Protein AF-A0A821DI21-F1 (afdb_monomer_lite)

pLDDT: mean 78.34, std 15.89, range [33.25, 96.69]

Foldseek 3Di:
DPPPVVVVVVVVPPPDPPVVVCVVVLVVLLPPPDPDPLLLVCLQVLLVQLVVLLPDPDDDPCSVVSLLSSLSSLLVSLVPDDLVSDDLVSDDLVSLLSQLLPDPDPNSVVSSLSNLLSCLLNPVVVSLVVLLVLLLVQLVPVVDPDDPPSVVSNLSNLQRNLCSNDVPPDPVVLVVSLLSSLLSLLVSLLSHDLVCNLVSVVSNCVRSPLLSRVLSNLVSLVCCLQPPPDPPPCNVVVNVSSVVSNVSSVVSVVVDDPVSVVSSVVVNVVVVVPPPPPSVPD

Radius of gyration: 23.18 Å; chains: 1; bounding box: 58×42×82 Å

Secondary structure (DSSP, 8-state):
--SSHHHHTTGGGGS---HHHHHHHHHHHH-TT---TTGGGGHHHHHHHHHHHHH--S--TTHHHHHHHHHHHHHHHHHH--GGG--TTT--HHHHHHHHHH---HHHHHHHHHHHHHHHHH-HHHHHHHHHHHHHHHHHHTTSS--HHHHHHHHHHHHHHHHHTTTTS-HHHHHHHHHHHHHHHHHHTTTS-HHHHHHHHHHHHHHH-HHHHTTHHHHHHHHHHHS----TTSHHHHHHHHHHHHHHHHHHHTTS-HHHHHHHHHHHHHHHHTS-TTSTT-

Sequence (282 aa):
ISKENEVTSKNLINTMINWKNLIPSLEILHNDQLLINNRHELIRPIFRMLEKSLNETNEFEQKTYIHQLCTTALLNLYTQLKPDECNPDIFNSEIVMECMRRTNDLHTTQQCLMLLSKGAQLFPEKLISMIMAMFAFVGDRLVRKDDLYSYQVMEKTIKTVIPSLYKEKNLEQRRPILAKITHVFVTSLAHLPAHRRQDIFRMLMESIGQDECLWFAPIQLFDSILLSPINKKNEETLKKSLIDANEQMLNSFNQFSSSTLLISLTRILNVLLNLPDQITSK

Structure (mmCIF, N/CA/C/O backbone):
data_AF-A0A821DI21-F1
#
_entry.id   AF-A0A821DI21-F1
#
loop_
_atom_site.group_PDB
_atom_site.id
_atom_site.type_symbol
_atom_site.label_atom_id
_atom_site.label_alt_id
_atom_site.label_comp_id
_atom_site.label_asym_id
_atom_site.label_entity_id
_atom_site.label_seq_id
_atom_site.pdbx_PDB_ins_code
_atom_site.Cartn_x
_atom_site.Cartn_y
_atom_site.Cartn_z
_atom_site.occupancy
_atom_site.B_iso_or_equiv
_atom_site.auth_seq_id
_atom_site.auth_comp_id
_atom_site.auth_asym_id
_atom_site.auth_atom_id
_atom_site.pdbx_PDB_model_num
ATOM 1 N N . ILE A 1 1 ? 1.645 -6.285 -54.591 1.00 46.19 1 ILE A N 1
ATOM 2 C CA . ILE A 1 1 ? 1.970 -5.125 -53.719 1.00 46.19 1 ILE A CA 1
ATOM 3 C C . ILE A 1 1 ? 1.065 -5.031 -52.474 1.00 46.19 1 ILE A C 1
ATOM 5 O O . ILE A 1 1 ? 1.513 -4.499 -51.473 1.00 46.19 1 ILE A O 1
ATOM 9 N N . SER A 1 2 ? -0.133 -5.632 -52.436 1.00 44.16 2 SER A N 1
ATOM 10 C CA . SER A 1 2 ? -1.052 -5.468 -51.282 1.00 44.16 2 SER A CA 1
ATOM 11 C C . SER A 1 2 ? -1.254 -6.703 -50.388 1.00 44.16 2 SER A C 1
ATOM 13 O O . SER A 1 2 ? -2.175 -6.710 -49.586 1.00 44.16 2 SER A O 1
ATOM 15 N N . LYS A 1 3 ? -0.435 -7.759 -50.516 1.00 39.00 3 LYS A N 1
ATOM 16 C CA . LYS A 1 3 ? -0.533 -8.969 -49.664 1.00 39.00 3 LYS A CA 1
ATOM 17 C C . LYS A 1 3 ? 0.766 -9.366 -48.949 1.00 39.00 3 LYS A C 1
ATOM 19 O O . LYS A 1 3 ? 0.706 -10.109 -47.981 1.00 39.00 3 LYS A O 1
ATOM 24 N N . GLU A 1 4 ? 1.921 -8.833 -49.352 1.00 34.75 4 GLU A N 1
ATOM 25 C CA . GLU A 1 4 ? 3.208 -9.111 -48.682 1.00 34.75 4 GLU A CA 1
ATOM 26 C C . GLU A 1 4 ? 3.455 -8.222 -47.450 1.00 34.75 4 GLU A C 1
ATOM 28 O O . GLU A 1 4 ? 4.118 -8.654 -46.512 1.00 34.75 4 GLU A O 1
ATOM 33 N N . ASN A 1 5 ? 2.847 -7.030 -47.384 1.00 37.19 5 ASN A N 1
ATOM 34 C CA . ASN A 1 5 ? 2.989 -6.115 -46.238 1.00 37.19 5 ASN A CA 1
ATOM 35 C C . ASN A 1 5 ? 2.104 -6.477 -45.028 1.00 37.19 5 ASN A C 1
ATOM 37 O O . ASN A 1 5 ? 2.322 -5.985 -43.920 1.00 37.19 5 ASN A O 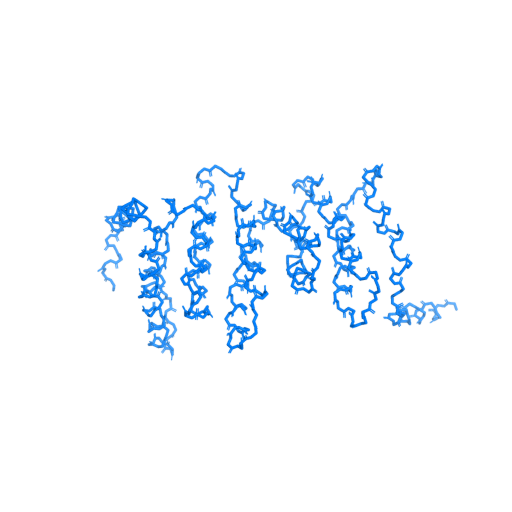1
ATOM 41 N N . GLU A 1 6 ? 1.112 -7.347 -45.219 1.00 36.72 6 GLU A N 1
ATOM 42 C CA . GLU A 1 6 ? 0.216 -7.808 -44.147 1.00 36.72 6 GLU A CA 1
ATOM 43 C C . GLU A 1 6 ? 0.738 -9.086 -43.460 1.00 36.72 6 GLU A C 1
ATOM 45 O O . GLU A 1 6 ? 0.369 -9.405 -42.329 1.00 36.72 6 GLU A O 1
ATOM 50 N N . VAL A 1 7 ? 1.649 -9.807 -44.125 1.00 38.00 7 VAL A N 1
ATOM 51 C CA . VAL A 1 7 ? 2.311 -11.005 -43.586 1.00 38.00 7 VAL A CA 1
ATOM 52 C C . VAL A 1 7 ? 3.567 -10.627 -42.791 1.00 38.00 7 VAL A C 1
ATOM 54 O O . VAL A 1 7 ? 3.852 -11.231 -41.758 1.00 38.00 7 VAL A O 1
ATOM 57 N N . THR A 1 8 ? 4.282 -9.570 -43.187 1.00 36.78 8 THR A N 1
ATOM 58 C CA . THR A 1 8 ? 5.457 -9.061 -42.454 1.00 36.78 8 THR A CA 1
ATOM 59 C C . THR A 1 8 ? 5.101 -8.412 -41.116 1.00 36.78 8 THR A C 1
ATOM 61 O O . THR A 1 8 ? 5.865 -8.524 -40.161 1.00 36.78 8 THR A O 1
ATOM 64 N N . SER A 1 9 ? 3.914 -7.819 -40.991 1.00 39.16 9 SER A N 1
ATOM 65 C CA . SER A 1 9 ? 3.429 -7.216 -39.741 1.00 39.16 9 SER A CA 1
ATOM 66 C C . SER A 1 9 ? 2.947 -8.250 -38.709 1.00 39.16 9 SER A C 1
ATOM 68 O O . SER A 1 9 ? 3.009 -7.986 -37.509 1.00 39.16 9 SER A O 1
ATOM 70 N N . LYS A 1 10 ? 2.551 -9.459 -39.138 1.00 37.44 10 LYS A N 1
ATOM 71 C CA . LYS A 1 10 ? 2.207 -10.578 -38.237 1.00 37.44 10 LYS A CA 1
ATOM 72 C C . LYS A 1 10 ? 3.410 -11.427 -37.805 1.00 37.44 10 LYS A C 1
ATOM 74 O O . LYS A 1 10 ? 3.359 -12.028 -36.737 1.00 37.44 10 LYS A O 1
ATOM 79 N N . ASN A 1 11 ? 4.509 -11.417 -38.562 1.00 33.25 11 ASN A N 1
ATOM 80 C CA . ASN A 1 11 ? 5.722 -12.186 -38.245 1.00 33.25 11 ASN A CA 1
ATOM 81 C C . ASN A 1 11 ? 6.716 -11.477 -37.301 1.00 33.25 11 ASN A C 1
ATOM 83 O O . ASN A 1 11 ? 7.698 -12.086 -36.885 1.00 33.25 11 ASN A O 1
ATOM 87 N N . LEU A 1 12 ? 6.459 -10.227 -36.901 1.00 41.00 12 LEU A N 1
ATOM 88 C CA . LEU A 1 12 ? 7.299 -9.483 -35.944 1.00 41.00 12 LEU A CA 1
ATOM 89 C C . LEU A 1 12 ? 6.921 -9.710 -34.469 1.00 41.00 12 LEU A C 1
ATOM 91 O O . LEU A 1 12 ? 7.576 -9.188 -33.572 1.00 41.00 12 LEU A O 1
ATOM 95 N N . ILE A 1 13 ? 5.882 -10.498 -34.186 1.00 41.06 13 ILE A N 1
ATOM 96 C CA . ILE A 1 13 ? 5.394 -10.709 -32.812 1.00 41.06 13 ILE A CA 1
ATOM 97 C C . ILE A 1 13 ? 6.258 -11.726 -32.037 1.00 41.06 13 ILE A C 1
ATOM 99 O O . ILE A 1 13 ? 6.152 -11.802 -30.818 1.00 41.06 13 ILE A O 1
ATOM 103 N N . ASN A 1 14 ? 7.182 -12.430 -32.703 1.00 43.91 14 ASN A N 1
ATOM 104 C CA . ASN A 1 14 ? 8.091 -13.388 -32.059 1.00 43.91 14 ASN A CA 1
ATOM 105 C C . ASN A 1 14 ? 9.584 -13.042 -32.192 1.00 43.91 14 ASN A C 1
ATOM 107 O O . ASN A 1 14 ? 10.444 -13.899 -31.996 1.00 43.91 14 ASN A O 1
ATOM 111 N N . THR A 1 15 ? 9.924 -11.789 -32.507 1.00 50.69 15 THR A N 1
ATOM 112 C CA . THR A 1 15 ? 11.316 -11.339 -32.399 1.00 50.69 15 THR A CA 1
ATOM 113 C C . THR A 1 15 ? 11.650 -11.130 -30.927 1.00 50.69 15 THR A C 1
ATOM 115 O O . THR A 1 15 ? 11.136 -10.201 -30.303 1.00 50.69 15 THR A O 1
ATOM 118 N N . MET A 1 16 ? 12.500 -12.008 -30.391 1.00 57.53 16 MET A N 1
ATOM 119 C CA . MET A 1 16 ? 13.168 -11.878 -29.095 1.00 57.53 16 MET A CA 1
ATOM 120 C C . MET A 1 16 ? 13.548 -10.406 -28.874 1.00 57.53 16 MET A C 1
ATOM 122 O O . MET A 1 16 ? 14.307 -9.834 -29.661 1.00 57.53 16 MET A O 1
ATOM 126 N N . ILE A 1 17 ? 12.948 -9.755 -27.876 1.00 67.75 17 ILE A N 1
ATOM 127 C CA . ILE A 1 17 ? 13.191 -8.335 -27.614 1.00 67.75 17 ILE A CA 1
ATOM 128 C C . ILE A 1 17 ? 14.672 -8.187 -27.268 1.00 67.75 17 ILE A C 1
ATOM 130 O O . ILE A 1 17 ? 15.132 -8.710 -26.255 1.00 67.75 17 ILE A O 1
ATOM 134 N N . ASN A 1 18 ? 15.435 -7.473 -28.099 1.00 76.06 18 ASN A N 1
ATOM 135 C CA . ASN A 1 18 ? 16.817 -7.157 -27.763 1.00 76.06 18 ASN A CA 1
ATOM 136 C C . ASN A 1 18 ? 16.831 -5.997 -26.763 1.00 76.06 18 ASN A C 1
ATOM 138 O O . ASN A 1 18 ? 16.914 -4.826 -27.133 1.00 76.06 18 ASN A O 1
ATOM 142 N N . TRP A 1 19 ? 16.729 -6.351 -25.483 1.00 79.38 19 TRP A N 1
ATOM 143 C CA . TRP A 1 19 ? 16.695 -5.428 -24.353 1.00 79.38 19 TRP A CA 1
ATOM 144 C C . TRP A 1 19 ? 17.864 -4.434 -24.348 1.00 79.38 19 TRP A C 1
ATOM 146 O O . TRP A 1 19 ? 17.660 -3.271 -24.005 1.00 79.38 19 TRP A O 1
ATOM 156 N N . LYS A 1 20 ? 19.053 -4.837 -24.821 1.00 73.94 20 LYS A N 1
ATOM 157 C CA . LYS A 1 20 ? 20.234 -3.958 -24.908 1.00 73.94 20 LYS A CA 1
ATOM 158 C C . LYS A 1 20 ? 20.023 -2.775 -25.856 1.00 73.94 20 LYS A C 1
ATOM 160 O O . LYS A 1 20 ? 20.505 -1.684 -25.579 1.00 73.94 20 LYS A O 1
ATOM 165 N N . ASN A 1 21 ? 19.249 -2.959 -26.925 1.00 78.38 21 ASN A N 1
ATOM 166 C CA . ASN A 1 21 ? 18.980 -1.902 -27.904 1.00 78.38 21 ASN A CA 1
ATOM 167 C C . ASN A 1 21 ? 17.932 -0.887 -27.416 1.00 78.38 21 ASN A C 1
ATOM 169 O O . ASN A 1 21 ? 17.829 0.195 -27.984 1.00 78.38 21 ASN A O 1
ATOM 173 N N . LEU A 1 22 ? 17.152 -1.227 -26.383 1.00 79.06 22 LEU A N 1
ATOM 174 C CA . LEU A 1 22 ? 16.121 -0.352 -25.812 1.00 79.06 22 LEU A CA 1
ATOM 175 C C . LEU A 1 22 ? 16.650 0.537 -24.681 1.00 79.06 22 LEU A C 1
ATOM 177 O O . LEU A 1 22 ? 16.038 1.562 -24.384 1.00 79.06 22 LEU A O 1
ATOM 181 N N . ILE A 1 23 ? 17.780 0.167 -24.070 1.00 81.25 23 ILE A N 1
ATOM 182 C CA . ILE A 1 23 ? 18.402 0.920 -22.973 1.00 81.25 23 ILE A CA 1
ATOM 183 C C . ILE A 1 23 ? 18.678 2.380 -23.365 1.00 81.25 23 ILE A C 1
ATOM 185 O O . ILE A 1 23 ? 18.200 3.249 -22.640 1.00 81.25 23 ILE A O 1
ATOM 189 N N . PRO A 1 24 ? 19.303 2.696 -24.520 1.00 81.94 24 PRO A N 1
ATOM 190 C CA . PRO A 1 24 ? 19.560 4.089 -24.885 1.00 81.94 24 PRO A CA 1
ATOM 191 C C . PRO A 1 24 ? 18.276 4.919 -24.995 1.00 81.94 24 PRO A C 1
ATOM 193 O O . PRO A 1 24 ? 18.242 6.078 -24.601 1.00 81.94 24 PRO A O 1
ATOM 196 N N . SER A 1 25 ? 17.181 4.329 -25.490 1.00 79.44 25 SER A N 1
ATOM 197 C CA . SER A 1 25 ? 15.886 5.016 -25.569 1.00 79.44 25 SER A CA 1
ATOM 198 C C . SER A 1 25 ? 15.297 5.299 -24.184 1.00 79.44 25 SER A C 1
ATOM 200 O O . SER A 1 25 ? 14.734 6.369 -23.968 1.00 79.44 25 SER A O 1
ATOM 202 N N . LEU A 1 26 ? 15.440 4.365 -23.241 1.00 78.62 26 LEU A N 1
ATOM 203 C CA . LEU A 1 26 ? 15.021 4.557 -21.851 1.00 78.62 26 LEU A CA 1
ATOM 204 C C . LEU A 1 26 ? 15.908 5.570 -21.108 1.00 78.62 26 LEU A C 1
ATOM 206 O O . LEU A 1 26 ? 15.396 6.355 -20.315 1.00 78.62 26 LEU A O 1
ATOM 210 N N . GLU A 1 27 ? 17.211 5.596 -21.385 1.00 81.31 27 GLU A N 1
ATOM 211 C CA . GLU A 1 27 ? 18.149 6.583 -20.834 1.00 81.31 27 GLU A CA 1
ATOM 212 C C . GLU A 1 27 ? 17.847 7.996 -21.344 1.00 81.31 27 GLU A C 1
ATOM 214 O O . GLU A 1 27 ? 17.835 8.947 -20.566 1.00 81.31 27 GLU A O 1
ATOM 219 N N . ILE A 1 28 ? 17.518 8.139 -22.632 1.00 78.12 28 ILE A N 1
ATOM 220 C CA . ILE A 1 28 ? 17.046 9.409 -23.200 1.00 78.12 28 ILE A CA 1
ATOM 221 C C . ILE A 1 28 ? 15.785 9.872 -22.462 1.00 78.12 28 ILE A C 1
ATOM 223 O O . ILE A 1 28 ? 15.702 11.032 -22.074 1.00 78.12 28 ILE A O 1
ATOM 227 N N . LEU A 1 29 ? 14.829 8.975 -22.199 1.00 73.50 29 LEU A N 1
ATOM 228 C CA . LEU A 1 29 ? 13.611 9.304 -21.445 1.00 73.50 29 LEU A CA 1
ATOM 229 C C . LEU A 1 29 ? 13.878 9.743 -19.997 1.00 73.50 29 LEU A C 1
ATOM 231 O O . LEU A 1 29 ? 13.075 10.489 -19.434 1.00 73.50 29 LEU A O 1
ATOM 235 N N . HIS A 1 30 ? 14.984 9.291 -19.406 1.00 71.62 30 HIS A N 1
ATOM 236 C CA . HIS A 1 30 ? 15.424 9.689 -18.071 1.00 71.62 30 HIS A CA 1
ATOM 237 C C . HIS A 1 30 ? 16.058 11.089 -18.046 1.00 71.62 30 HIS A C 1
ATOM 239 O O . HIS A 1 30 ? 16.175 11.694 -16.984 1.00 71.62 30 HIS A O 1
ATOM 245 N N . ASN A 1 31 ? 16.463 11.631 -19.198 1.00 70.75 31 ASN A N 1
ATOM 246 C CA . ASN A 1 31 ? 17.050 12.961 -19.260 1.00 70.75 31 ASN A CA 1
ATOM 247 C C . ASN A 1 31 ? 15.974 14.043 -19.057 1.00 70.75 31 ASN A C 1
ATOM 249 O O . ASN A 1 31 ? 15.226 14.390 -19.974 1.00 70.75 31 ASN A O 1
ATOM 253 N N . ASP A 1 32 ? 15.936 14.612 -17.851 1.00 60.38 32 ASP A N 1
ATOM 254 C CA . ASP A 1 32 ? 14.993 15.661 -17.445 1.00 60.38 32 ASP A CA 1
ATOM 255 C C . ASP A 1 32 ? 15.104 16.961 -18.265 1.00 60.38 32 ASP A C 1
ATOM 257 O O . ASP A 1 32 ? 14.211 17.804 -18.197 1.00 60.38 32 ASP A O 1
ATOM 261 N N . GLN A 1 33 ? 16.159 17.129 -19.071 1.00 57.31 33 GLN A N 1
ATOM 262 C CA . GLN A 1 33 ? 16.323 18.294 -19.947 1.00 57.31 33 GLN A CA 1
ATOM 263 C C . GLN A 1 33 ? 15.520 18.212 -21.253 1.00 57.31 33 GLN A C 1
ATOM 265 O O . GLN A 1 33 ? 15.439 19.198 -21.988 1.00 57.31 33 GLN A O 1
ATOM 270 N N . LEU A 1 34 ? 14.916 17.063 -21.567 1.00 59.59 34 LEU A N 1
ATOM 271 C CA . LEU A 1 34 ? 14.113 16.911 -22.776 1.00 59.59 34 LEU A CA 1
ATOM 272 C C . LEU A 1 34 ? 12.681 17.398 -22.535 1.00 59.59 34 LEU A C 1
ATOM 274 O O . LEU A 1 34 ? 11.852 16.714 -21.934 1.00 59.59 34 LEU A O 1
ATOM 278 N N . LEU A 1 35 ? 12.385 18.590 -23.057 1.00 61.12 35 LEU A N 1
ATOM 279 C CA . LEU A 1 35 ? 11.044 19.173 -23.105 1.00 61.12 35 LEU A CA 1
ATOM 280 C C . LEU A 1 35 ? 10.180 18.425 -24.133 1.00 61.12 35 LEU A C 1
ATOM 282 O O . LEU A 1 35 ? 9.977 18.876 -25.258 1.00 61.12 35 LEU A O 1
ATOM 286 N N . ILE A 1 36 ? 9.704 17.241 -23.758 1.00 66.00 36 ILE A N 1
ATOM 287 C CA . ILE A 1 36 ? 8.761 16.462 -24.562 1.00 66.00 36 ILE A CA 1
ATOM 288 C C . ILE A 1 36 ? 7.349 16.992 -24.278 1.00 66.00 36 ILE A C 1
ATOM 290 O O . ILE A 1 36 ? 6.890 16.965 -23.138 1.00 66.00 36 ILE A O 1
ATOM 294 N N . ASN A 1 37 ? 6.641 17.462 -25.304 1.00 67.31 37 ASN A N 1
ATOM 295 C CA . ASN A 1 37 ? 5.214 17.781 -25.189 1.00 67.31 37 ASN A CA 1
ATOM 296 C C . ASN A 1 37 ? 4.399 16.481 -25.020 1.00 67.31 37 ASN A C 1
ATOM 298 O O . ASN A 1 37 ? 4.776 15.450 -25.568 1.00 67.31 37 ASN A O 1
ATOM 302 N N . ASN A 1 38 ? 3.285 16.521 -24.280 1.00 75.00 38 ASN A N 1
ATOM 303 C CA . ASN A 1 38 ? 2.413 15.362 -24.009 1.00 75.00 38 ASN A CA 1
ATOM 304 C C . ASN A 1 38 ? 3.122 14.149 -23.366 1.00 75.00 38 ASN A C 1
ATOM 306 O O . ASN A 1 38 ? 2.857 12.997 -23.711 1.00 75.00 38 ASN A O 1
ATOM 310 N N . ARG A 1 39 ? 3.999 14.378 -22.375 1.00 79.12 39 ARG A N 1
ATOM 311 C CA . ARG A 1 39 ? 4.744 13.297 -21.689 1.00 79.12 39 ARG A CA 1
ATOM 312 C C . ARG A 1 39 ? 3.858 12.180 -21.114 1.00 79.12 39 ARG A C 1
ATOM 314 O O . ARG A 1 39 ? 4.330 11.055 -20.960 1.00 79.12 39 ARG A O 1
ATOM 321 N N . HIS A 1 40 ? 2.588 12.461 -20.811 1.00 83.31 40 HIS A N 1
ATOM 322 C CA . HIS A 1 40 ? 1.637 11.469 -20.299 1.00 83.31 40 HIS A CA 1
ATOM 323 C C . HIS A 1 40 ? 1.399 10.292 -21.262 1.00 83.31 40 HIS A C 1
ATOM 325 O O . HIS A 1 40 ? 1.112 9.181 -20.812 1.00 83.31 40 HIS A O 1
ATOM 331 N N . GLU A 1 41 ? 1.574 10.485 -22.574 1.00 86.38 41 GLU A N 1
ATOM 332 C CA . GLU A 1 41 ? 1.418 9.420 -23.574 1.00 86.38 41 GLU A CA 1
ATOM 333 C C . GLU A 1 41 ? 2.466 8.305 -23.414 1.00 86.38 41 GLU A C 1
ATOM 335 O O . GLU A 1 41 ? 2.215 7.155 -23.781 1.00 86.38 41 GLU A O 1
ATOM 340 N N . LEU A 1 42 ? 3.614 8.611 -22.799 1.00 87.75 42 LEU A N 1
ATOM 341 C CA . LEU A 1 42 ? 4.719 7.673 -22.578 1.00 87.75 42 LEU A CA 1
ATOM 342 C C . LEU A 1 42 ? 4.475 6.717 -21.406 1.00 87.75 42 LEU A C 1
ATOM 344 O O . LEU A 1 42 ? 5.085 5.649 -21.350 1.00 87.75 42 LEU A O 1
ATOM 348 N N . ILE A 1 43 ? 3.547 7.044 -20.502 1.00 90.81 43 ILE A N 1
ATOM 349 C CA . ILE A 1 43 ? 3.267 6.238 -19.308 1.00 90.81 43 ILE A CA 1
ATOM 350 C C . ILE A 1 43 ? 2.856 4.810 -19.697 1.00 90.81 43 ILE A C 1
ATOM 352 O O . ILE A 1 43 ? 3.389 3.833 -19.169 1.00 90.81 43 ILE A O 1
ATOM 356 N N . ARG A 1 44 ? 1.918 4.668 -20.643 1.00 93.25 44 ARG A N 1
ATOM 357 C CA . ARG A 1 44 ? 1.405 3.355 -21.068 1.00 93.25 44 ARG A CA 1
ATOM 358 C C . ARG A 1 44 ? 2.487 2.502 -21.756 1.00 93.25 44 ARG A C 1
ATOM 360 O O . ARG A 1 44 ? 2.609 1.334 -21.387 1.00 93.25 44 ARG A O 1
ATOM 367 N N . PRO A 1 45 ? 3.272 3.021 -22.722 1.00 91.38 45 PRO A N 1
ATOM 368 C CA . PRO A 1 45 ? 4.439 2.324 -23.255 1.00 91.38 45 PRO A CA 1
ATOM 369 C C . PRO A 1 45 ? 5.425 1.869 -22.176 1.00 91.38 45 PRO A C 1
ATOM 371 O O . PRO A 1 45 ? 5.823 0.707 -22.197 1.00 91.38 45 PRO A O 1
ATOM 374 N N . ILE A 1 46 ? 5.768 2.725 -21.208 1.00 91.75 46 ILE A N 1
ATOM 375 C CA . ILE A 1 46 ? 6.739 2.372 -20.162 1.00 91.75 46 ILE A CA 1
ATOM 376 C C . ILE A 1 46 ? 6.186 1.277 -19.238 1.00 91.75 46 ILE A C 1
ATOM 378 O O . ILE A 1 46 ? 6.903 0.323 -18.945 1.00 91.75 46 ILE A O 1
ATOM 382 N N . PHE A 1 47 ? 4.905 1.329 -18.847 1.00 94.69 47 PHE A N 1
ATOM 383 C CA . PHE A 1 47 ? 4.282 0.224 -18.101 1.00 94.69 47 PHE A CA 1
ATOM 384 C C . PHE A 1 47 ? 4.296 -1.089 -18.886 1.00 94.69 47 PHE A C 1
ATOM 386 O O . PHE A 1 47 ? 4.621 -2.125 -18.317 1.00 94.69 47 PHE A O 1
ATOM 393 N N . ARG A 1 48 ? 4.007 -1.056 -20.194 1.00 93.06 48 ARG A N 1
ATOM 394 C CA . ARG A 1 48 ? 4.096 -2.250 -21.054 1.00 93.06 48 ARG A CA 1
ATOM 395 C C . ARG A 1 48 ? 5.521 -2.791 -21.145 1.00 93.06 48 ARG A C 1
ATOM 397 O O . ARG A 1 48 ? 5.705 -4.002 -21.228 1.00 93.06 48 ARG A O 1
ATOM 404 N N . MET A 1 49 ? 6.526 -1.916 -21.162 1.00 91.00 49 MET A N 1
ATOM 405 C CA . MET A 1 49 ? 7.932 -2.328 -21.148 1.00 91.00 49 MET A CA 1
ATOM 406 C C . MET A 1 49 ? 8.306 -2.988 -19.822 1.00 91.00 49 MET A C 1
ATOM 408 O O . MET A 1 49 ? 8.919 -4.051 -19.848 1.00 91.00 49 MET A O 1
ATOM 412 N N . LEU A 1 50 ? 7.888 -2.404 -18.696 1.00 92.81 50 LEU A N 1
ATOM 413 C CA . LEU A 1 50 ? 8.091 -2.980 -17.368 1.00 92.81 50 LEU A CA 1
ATOM 414 C C . LEU A 1 50 ? 7.392 -4.340 -17.232 1.00 92.81 50 LEU A C 1
ATOM 416 O O . LEU A 1 50 ? 7.983 -5.302 -16.765 1.00 92.81 50 LEU A O 1
ATOM 420 N N . GLU A 1 51 ? 6.151 -4.461 -17.696 1.00 93.69 51 GLU A N 1
ATOM 421 C CA . GLU A 1 51 ? 5.416 -5.729 -17.682 1.00 93.69 51 GLU A CA 1
ATOM 422 C C . GLU A 1 51 ? 6.121 -6.817 -18.501 1.00 93.69 51 GLU A C 1
ATOM 424 O O . GLU A 1 51 ? 6.286 -7.950 -18.046 1.00 93.69 51 GLU A O 1
ATOM 429 N N . LYS A 1 52 ? 6.584 -6.469 -19.707 1.00 90.75 52 LYS A N 1
ATOM 430 C CA . LYS A 1 52 ? 7.331 -7.393 -20.565 1.00 90.75 52 LYS A CA 1
ATOM 431 C C . LYS A 1 52 ? 8.658 -7.815 -19.941 1.00 90.75 52 LYS A C 1
ATOM 433 O O . LYS A 1 52 ? 8.985 -8.994 -20.014 1.00 90.75 52 LYS A O 1
ATOM 438 N N . SER A 1 53 ? 9.406 -6.896 -19.326 1.00 90.25 53 SER A N 1
ATOM 439 C CA . SER A 1 53 ? 10.686 -7.239 -18.693 1.00 90.25 53 SER A CA 1
ATOM 440 C C . SER A 1 53 ? 10.483 -8.120 -17.466 1.00 90.25 53 SER A C 1
ATOM 442 O O . SER A 1 53 ? 11.245 -9.065 -17.269 1.00 90.25 53 SER A O 1
ATOM 444 N N . LEU A 1 54 ? 9.410 -7.904 -16.700 1.00 89.94 54 LEU A N 1
ATOM 445 C CA . LEU A 1 54 ? 9.053 -8.771 -15.579 1.00 89.94 54 LEU A CA 1
ATOM 446 C C . LEU A 1 54 ? 8.712 -10.192 -16.035 1.00 89.94 54 LEU A C 1
ATOM 448 O O . LEU A 1 54 ? 9.122 -11.144 -15.368 1.00 89.94 54 LEU A O 1
ATOM 452 N N . ASN A 1 55 ? 7.989 -10.338 -17.149 1.00 89.12 55 ASN A N 1
ATOM 453 C CA . ASN A 1 55 ? 7.548 -11.629 -17.689 1.00 89.12 55 ASN A CA 1
ATOM 454 C C . ASN A 1 55 ? 8.619 -12.377 -18.497 1.00 89.12 55 ASN A C 1
ATOM 456 O O . ASN A 1 55 ? 8.422 -13.547 -18.820 1.00 89.12 55 ASN A O 1
ATOM 460 N N . GLU A 1 56 ? 9.752 -11.741 -18.800 1.00 85.12 56 GLU A N 1
ATOM 461 C CA . GLU A 1 56 ? 10.877 -12.398 -19.460 1.00 85.12 56 GLU A CA 1
ATOM 462 C C . GLU A 1 56 ? 11.491 -13.457 -18.530 1.00 85.12 56 GLU A C 1
ATOM 464 O O . GLU A 1 56 ? 12.008 -13.138 -17.451 1.00 85.12 56 GLU A O 1
ATOM 469 N N . THR A 1 57 ? 11.438 -14.723 -18.949 1.00 76.06 57 THR A N 1
ATOM 470 C CA . THR A 1 57 ? 11.954 -15.865 -18.176 1.00 76.06 57 THR A CA 1
ATOM 471 C C . THR A 1 57 ? 13.474 -15.940 -18.188 1.00 76.06 57 THR A C 1
ATOM 473 O O . THR A 1 57 ? 14.067 -16.488 -17.265 1.00 76.06 57 THR A O 1
ATOM 476 N N . ASN A 1 58 ? 14.108 -15.391 -19.224 1.00 76.88 58 ASN A N 1
ATOM 477 C CA . ASN A 1 58 ? 15.557 -15.364 -19.332 1.00 76.88 58 ASN A CA 1
ATOM 478 C C . ASN A 1 58 ? 16.120 -14.288 -18.397 1.00 76.88 58 ASN A C 1
ATOM 480 O O . ASN A 1 58 ? 15.765 -13.111 -18.501 1.00 76.88 58 ASN A O 1
ATOM 484 N N . GLU A 1 59 ? 17.012 -14.677 -17.488 1.00 71.06 59 GLU A N 1
ATOM 485 C CA . GLU A 1 59 ? 17.828 -13.699 -16.776 1.00 71.06 59 GLU A CA 1
ATOM 486 C C . GLU A 1 59 ? 18.839 -13.092 -17.750 1.00 71.06 59 GLU A C 1
ATOM 488 O O . GLU A 1 59 ? 19.579 -13.796 -18.435 1.00 71.06 59 GLU A O 1
ATOM 493 N N . PHE A 1 60 ? 18.850 -11.765 -17.829 1.00 74.94 60 PHE A N 1
ATOM 494 C CA . PHE A 1 60 ? 19.841 -11.008 -18.579 1.00 74.94 60 PHE A CA 1
ATOM 495 C C . PHE A 1 60 ? 20.459 -9.963 -17.657 1.00 74.94 60 PHE A C 1
ATOM 497 O O . PHE A 1 60 ? 19.779 -9.404 -16.795 1.00 74.94 60 PHE A O 1
ATOM 504 N N . GLU A 1 61 ? 21.750 -9.691 -17.841 1.00 74.00 61 GLU A N 1
ATOM 505 C CA . GLU A 1 61 ? 22.550 -8.840 -16.947 1.00 74.00 61 GLU A CA 1
ATOM 506 C C . GLU A 1 61 ? 21.910 -7.464 -16.700 1.00 74.00 61 GLU A C 1
ATOM 508 O O . GLU A 1 61 ? 22.003 -6.908 -15.611 1.00 74.00 61 GLU A O 1
ATOM 513 N N . GLN A 1 62 ? 21.220 -6.917 -17.704 1.00 82.12 62 GLN A N 1
ATOM 514 C CA . GLN A 1 62 ? 20.621 -5.585 -17.652 1.00 82.12 62 GLN A CA 1
ATOM 515 C C . GLN A 1 62 ? 19.177 -5.569 -17.112 1.00 82.12 62 GLN A C 1
ATOM 517 O O . GLN A 1 62 ? 18.557 -4.509 -17.091 1.00 82.12 62 GLN A O 1
ATOM 522 N N . LYS A 1 63 ? 18.606 -6.700 -16.670 1.00 84.19 63 LYS A N 1
ATOM 523 C CA . LYS A 1 63 ? 17.183 -6.791 -16.278 1.00 84.19 63 LYS A CA 1
ATOM 524 C C . LYS A 1 63 ? 16.832 -5.847 -15.133 1.00 84.19 63 LYS A C 1
ATOM 526 O O . LYS A 1 63 ? 15.889 -5.066 -15.241 1.00 84.19 63 LYS A O 1
ATOM 531 N N . THR A 1 64 ? 17.649 -5.853 -14.084 1.00 86.88 64 THR A N 1
ATOM 532 C CA . THR A 1 64 ? 17.522 -4.927 -12.951 1.00 86.88 64 THR A CA 1
ATOM 533 C C . THR A 1 64 ? 17.635 -3.477 -13.404 1.00 86.88 64 THR A C 1
ATOM 535 O O . THR A 1 64 ? 16.836 -2.642 -12.992 1.00 86.88 64 THR A O 1
ATOM 538 N N . TYR A 1 65 ? 18.574 -3.183 -14.306 1.00 89.31 65 TYR A N 1
ATOM 539 C CA . TYR A 1 65 ? 18.763 -1.831 -14.820 1.00 89.31 65 TYR A CA 1
ATOM 540 C C . TYR A 1 65 ? 17.539 -1.333 -15.601 1.00 89.31 65 TYR A C 1
ATOM 542 O O . TYR A 1 65 ? 17.110 -0.196 -15.433 1.00 89.31 65 TYR A O 1
ATOM 550 N N . ILE A 1 66 ? 16.895 -2.202 -16.383 1.00 89.62 66 ILE A N 1
ATOM 551 C CA . ILE A 1 66 ? 15.657 -1.861 -17.095 1.00 89.62 66 ILE A CA 1
ATOM 552 C C . ILE A 1 66 ? 14.504 -1.620 -16.121 1.00 89.62 66 ILE A C 1
ATOM 554 O O . ILE A 1 66 ? 13.757 -0.661 -16.304 1.00 89.62 66 ILE A O 1
ATOM 558 N N . HIS A 1 67 ? 14.368 -2.433 -15.068 1.00 91.38 67 HIS A N 1
ATOM 559 C CA . HIS A 1 67 ? 13.379 -2.169 -14.020 1.00 91.38 67 HIS A CA 1
ATOM 560 C C . HIS A 1 67 ? 13.609 -0.794 -13.380 1.00 91.38 67 HIS A C 1
ATOM 562 O O . HIS A 1 67 ? 12.665 -0.011 -13.283 1.00 91.38 67 HIS A O 1
ATOM 568 N N . GLN A 1 68 ? 14.856 -0.468 -13.020 1.00 91.56 68 GLN A N 1
ATOM 569 C CA . GLN A 1 68 ? 15.222 0.841 -12.473 1.00 91.56 68 GLN A CA 1
ATOM 570 C C . GLN A 1 68 ? 14.840 1.967 -13.439 1.00 91.56 68 GLN A C 1
ATOM 572 O O . GLN A 1 68 ? 14.057 2.837 -13.066 1.00 91.56 68 GLN A O 1
ATOM 577 N N . LEU A 1 69 ? 15.286 1.911 -14.698 1.00 90.50 69 LEU A N 1
ATOM 578 C CA . LEU A 1 69 ? 14.970 2.925 -15.707 1.00 90.50 69 LEU A CA 1
ATOM 579 C C . LEU A 1 69 ? 13.459 3.114 -15.890 1.00 90.50 69 LEU A C 1
ATOM 581 O O . LEU A 1 69 ? 12.982 4.247 -15.878 1.00 90.50 69 LEU A O 1
ATOM 585 N N . CYS A 1 70 ? 12.690 2.026 -16.009 1.00 92.88 70 CYS A N 1
ATOM 586 C CA . CYS A 1 70 ? 11.238 2.105 -16.149 1.00 92.88 70 CYS A CA 1
ATOM 587 C C . CYS A 1 70 ? 10.571 2.707 -14.906 1.00 92.88 70 CYS A C 1
ATOM 589 O O . CYS A 1 70 ? 9.734 3.599 -15.039 1.00 92.88 70 CYS A O 1
ATOM 591 N N . THR A 1 71 ? 10.927 2.244 -13.704 1.00 92.88 71 THR A N 1
ATOM 592 C CA . THR A 1 71 ? 10.326 2.745 -12.455 1.00 92.88 71 THR A CA 1
ATOM 593 C C . THR A 1 71 ? 10.648 4.216 -12.215 1.00 92.88 71 THR A C 1
ATOM 595 O O . THR A 1 71 ? 9.741 4.981 -11.891 1.00 92.88 71 THR A O 1
ATOM 598 N N . THR A 1 72 ? 11.889 4.641 -12.462 1.00 91.81 72 THR A N 1
ATOM 599 C CA . THR A 1 72 ? 12.286 6.040 -12.299 1.00 91.81 72 THR A CA 1
ATOM 600 C C . THR A 1 72 ? 11.670 6.931 -13.373 1.00 91.81 72 THR A C 1
ATOM 602 O O . THR A 1 72 ? 11.187 8.014 -13.058 1.00 91.81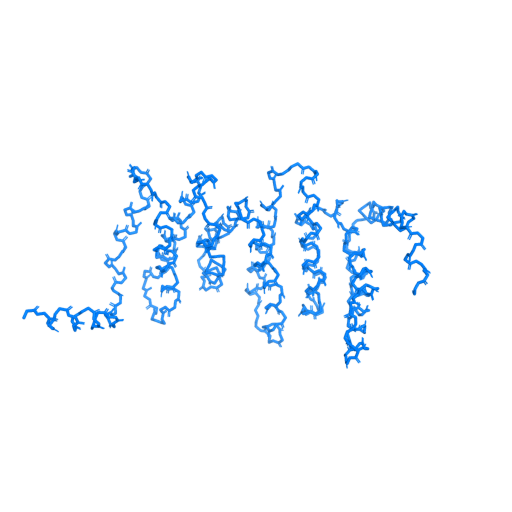 72 THR A O 1
ATOM 605 N N . ALA A 1 73 ? 11.597 6.474 -14.629 1.00 90.12 73 ALA A N 1
ATOM 606 C CA . ALA A 1 73 ? 10.911 7.220 -15.683 1.00 90.12 73 ALA A CA 1
ATOM 607 C C . ALA A 1 73 ? 9.423 7.414 -15.351 1.00 90.12 73 ALA A C 1
ATOM 609 O O . ALA A 1 73 ? 8.909 8.524 -15.461 1.00 90.12 73 ALA A O 1
ATOM 610 N N . LEU A 1 74 ? 8.732 6.365 -14.887 1.00 92.44 74 LEU A N 1
ATOM 611 C CA . LEU A 1 74 ? 7.343 6.475 -14.433 1.00 92.44 74 LEU A CA 1
ATOM 612 C C . LEU A 1 74 ? 7.209 7.453 -13.264 1.00 92.44 74 LEU A C 1
ATOM 614 O O . LEU A 1 74 ? 6.309 8.291 -13.284 1.00 92.44 74 LEU A O 1
ATOM 618 N N . LEU A 1 75 ? 8.098 7.377 -12.271 1.00 92.31 75 LEU A N 1
ATOM 619 C CA . LEU A 1 75 ? 8.087 8.291 -11.134 1.00 92.31 75 LEU A CA 1
ATOM 620 C C . LEU A 1 75 ? 8.245 9.746 -11.588 1.00 92.31 75 LEU A C 1
ATOM 622 O O . LEU A 1 75 ? 7.421 10.576 -11.215 1.00 92.31 75 LEU A O 1
ATOM 626 N N . ASN A 1 76 ? 9.233 10.037 -12.437 1.00 89.06 76 ASN A N 1
ATOM 627 C CA . ASN A 1 76 ? 9.479 11.382 -12.964 1.00 89.06 76 ASN A CA 1
ATOM 628 C C . ASN A 1 76 ? 8.296 11.908 -13.787 1.00 89.06 76 ASN A C 1
ATOM 630 O O . ASN A 1 76 ? 7.961 13.088 -13.713 1.00 89.06 76 ASN A O 1
ATOM 634 N N . LEU A 1 77 ? 7.620 11.041 -14.547 1.00 89.38 77 LEU A N 1
ATOM 635 C CA . LEU A 1 77 ? 6.402 11.426 -15.256 1.00 89.38 77 LEU A CA 1
ATOM 636 C C . LEU A 1 77 ? 5.299 11.807 -14.262 1.00 89.38 77 LEU A C 1
ATOM 638 O O . LEU A 1 77 ? 4.790 12.921 -14.315 1.00 89.38 77 LEU A O 1
ATOM 642 N N . TYR A 1 78 ? 4.967 10.944 -13.302 1.00 90.75 78 TYR A N 1
ATOM 643 C CA . TYR A 1 78 ? 3.903 11.231 -12.331 1.00 90.75 78 TYR A CA 1
ATOM 644 C C . TYR A 1 78 ? 4.210 12.388 -11.373 1.00 90.75 78 TYR A C 1
ATOM 646 O O . TYR A 1 78 ? 3.279 12.972 -10.818 1.00 90.75 78 TYR A O 1
ATOM 654 N N . THR A 1 79 ? 5.478 12.740 -11.149 1.00 89.06 79 THR A N 1
ATOM 655 C CA . THR A 1 79 ? 5.837 13.927 -10.357 1.00 89.06 79 THR A CA 1
ATOM 656 C C . THR A 1 79 ? 5.647 15.229 -11.124 1.00 89.06 79 THR A C 1
ATOM 658 O O . THR A 1 79 ? 5.337 16.239 -10.496 1.00 89.06 79 THR A O 1
ATOM 661 N N . GLN A 1 80 ? 5.794 15.209 -12.449 1.00 85.81 80 GLN A N 1
ATOM 662 C CA . GLN A 1 80 ? 5.695 16.398 -13.300 1.00 85.81 80 GLN A CA 1
ATOM 663 C C . GLN A 1 80 ? 4.296 16.628 -13.883 1.00 85.81 80 GLN A C 1
ATOM 665 O O . GLN A 1 80 ? 3.989 17.746 -14.297 1.00 85.81 80 GLN A O 1
ATOM 670 N N . LEU A 1 81 ? 3.453 15.595 -13.931 1.00 84.12 81 LEU A N 1
ATOM 671 C CA . LEU A 1 81 ? 2.102 15.700 -14.478 1.00 84.12 81 LEU A CA 1
ATOM 672 C C . LEU A 1 81 ? 1.192 16.569 -13.619 1.00 84.12 81 LEU A C 1
ATOM 674 O O . LEU A 1 81 ? 1.183 16.485 -12.387 1.00 84.12 81 LEU A O 1
ATOM 678 N N . LYS A 1 82 ? 0.360 17.362 -14.295 1.00 82.88 82 LYS A N 1
ATOM 679 C CA . LYS A 1 82 ? -0.740 18.069 -13.641 1.00 82.88 82 LYS A CA 1
ATOM 680 C C . LYS A 1 82 ? -1.866 17.082 -13.306 1.00 82.88 82 LYS A C 1
ATOM 682 O O . LYS A 1 82 ? -2.025 16.079 -14.006 1.00 82.88 82 LYS A O 1
ATOM 687 N N . PRO A 1 83 ? -2.694 17.364 -12.281 1.00 77.00 83 PRO A N 1
ATOM 688 C CA . PRO A 1 83 ? -3.835 16.513 -11.936 1.00 77.00 83 PRO A CA 1
ATOM 689 C C . PRO A 1 83 ? -4.772 16.225 -13.121 1.00 77.00 83 PRO A C 1
ATOM 691 O O . PRO A 1 83 ? -5.240 15.101 -13.258 1.00 77.00 83 PRO A O 1
ATOM 694 N N . ASP A 1 84 ? -4.971 17.198 -14.014 1.00 78.75 84 ASP A N 1
ATOM 695 C CA . ASP A 1 84 ? -5.873 17.081 -15.171 1.00 78.75 84 ASP A CA 1
ATOM 696 C C . ASP A 1 84 ? -5.340 16.149 -16.277 1.00 78.75 84 ASP A C 1
ATOM 698 O O . ASP A 1 84 ? -6.100 15.655 -17.105 1.00 78.75 84 ASP A O 1
ATOM 702 N N . GLU A 1 85 ? -4.031 15.884 -16.293 1.00 81.19 85 GLU A N 1
ATOM 703 C CA . GLU A 1 85 ? -3.370 14.998 -17.263 1.00 81.19 85 GLU A CA 1
ATOM 704 C C . GLU A 1 85 ? -3.285 13.548 -16.754 1.00 81.19 85 GLU A C 1
ATOM 706 O O . GLU A 1 85 ? -2.869 12.635 -17.473 1.00 81.19 85 GLU A O 1
ATOM 711 N N . CYS A 1 86 ? -3.654 13.322 -15.491 1.00 82.88 86 CYS A N 1
ATOM 712 C CA . CYS A 1 86 ? -3.517 12.042 -14.820 1.00 82.88 86 CYS A CA 1
ATOM 713 C C . CYS A 1 86 ? -4.735 11.153 -15.093 1.00 82.88 86 CYS A C 1
ATOM 715 O O . CYS A 1 86 ? -5.800 11.348 -14.516 1.00 82.88 86 CYS A O 1
ATOM 717 N N . ASN A 1 87 ? -4.567 10.117 -15.920 1.00 87.25 87 ASN A N 1
ATOM 718 C CA . ASN A 1 87 ? -5.592 9.091 -16.115 1.00 87.25 87 ASN A CA 1
ATOM 719 C C . ASN A 1 87 ? -5.406 7.923 -15.113 1.00 87.25 87 ASN A C 1
ATOM 721 O O . ASN A 1 87 ? -4.424 7.177 -15.238 1.00 87.25 87 ASN A O 1
ATOM 725 N N . PRO A 1 88 ? -6.349 7.699 -14.170 1.00 86.81 88 PRO A N 1
ATOM 726 C CA . PRO A 1 88 ? -6.262 6.617 -13.186 1.00 86.81 88 PRO A CA 1
ATOM 727 C C . PRO A 1 88 ? -6.172 5.215 -13.800 1.00 86.81 88 PRO A C 1
ATOM 729 O O . PRO A 1 88 ? -5.535 4.330 -13.225 1.00 86.81 88 PRO A O 1
ATOM 732 N N . ASP A 1 89 ? -6.770 4.990 -14.972 1.00 89.25 89 ASP A N 1
ATOM 733 C CA . ASP A 1 89 ? -6.805 3.678 -15.627 1.00 89.25 89 ASP A CA 1
ATOM 734 C C . ASP A 1 89 ? -5.434 3.256 -16.155 1.00 89.25 89 ASP A C 1
ATOM 736 O O . ASP A 1 89 ? -5.143 2.065 -16.255 1.00 89.25 89 ASP A O 1
ATOM 740 N N . ILE A 1 90 ? -4.564 4.225 -16.451 1.00 91.06 90 ILE A N 1
ATOM 741 C CA . ILE A 1 90 ? -3.219 3.967 -16.972 1.00 91.06 90 ILE A CA 1
ATOM 742 C C . ILE A 1 90 ? -2.256 3.561 -15.849 1.00 91.06 90 ILE A C 1
ATOM 744 O O . ILE A 1 90 ? -1.361 2.748 -16.084 1.00 91.06 90 ILE A O 1
ATOM 748 N N . PHE A 1 91 ? -2.430 4.086 -14.632 1.00 94.38 91 PHE A N 1
ATOM 749 C CA . PHE A 1 91 ? -1.582 3.724 -13.498 1.00 94.38 91 PHE A CA 1
ATOM 750 C C . PHE A 1 91 ? -1.822 2.272 -13.083 1.00 94.38 91 PHE A C 1
ATOM 752 O O . PHE A 1 91 ? -2.886 1.949 -12.558 1.00 94.38 91 PHE A O 1
ATOM 759 N N . ASN A 1 92 ? -0.846 1.389 -13.290 1.00 94.19 92 ASN A N 1
ATOM 760 C CA . ASN A 1 92 ? -0.965 -0.017 -12.917 1.00 94.19 92 ASN A CA 1
ATOM 761 C C . ASN A 1 92 ? -0.154 -0.315 -11.647 1.00 94.19 92 ASN A C 1
ATOM 763 O O . ASN A 1 92 ? 1.039 -0.606 -11.709 1.00 94.19 92 ASN A O 1
ATOM 767 N N . SER A 1 93 ? -0.818 -0.240 -10.492 1.00 94.00 93 SER A N 1
ATOM 768 C CA . SER A 1 93 ? -0.214 -0.529 -9.188 1.00 94.00 93 SER A CA 1
ATOM 769 C C . SER A 1 93 ? 0.180 -1.998 -9.012 1.00 94.00 93 SER A C 1
ATOM 771 O O . SER A 1 93 ? 1.141 -2.285 -8.302 1.00 94.00 93 SER A O 1
ATOM 773 N N . GLU A 1 94 ? -0.508 -2.924 -9.681 1.00 91.94 94 GLU A N 1
ATOM 774 C CA . GLU A 1 94 ? -0.212 -4.357 -9.626 1.00 91.94 94 GLU A CA 1
ATOM 775 C C . GLU A 1 94 ? 1.140 -4.674 -10.273 1.00 91.94 94 GLU A C 1
ATOM 777 O O . GLU A 1 94 ? 1.955 -5.365 -9.666 1.00 91.94 94 GLU A O 1
ATOM 782 N N . ILE A 1 95 ? 1.441 -4.081 -11.436 1.00 94.12 95 ILE A N 1
ATOM 783 C CA . ILE A 1 95 ? 2.759 -4.215 -12.083 1.00 94.12 95 ILE A CA 1
ATOM 784 C C . ILE A 1 95 ? 3.874 -3.676 -11.175 1.00 94.12 95 ILE A C 1
ATOM 786 O O . ILE A 1 95 ? 4.936 -4.288 -11.073 1.00 94.12 95 ILE A O 1
ATOM 790 N N . VAL A 1 96 ? 3.652 -2.544 -10.494 1.00 95.50 96 VAL A N 1
ATOM 791 C CA . VAL A 1 96 ? 4.659 -1.968 -9.582 1.00 95.50 96 VAL A CA 1
ATOM 792 C C . VAL A 1 96 ? 4.877 -2.869 -8.364 1.00 95.50 96 VAL A C 1
ATOM 794 O O . VAL A 1 96 ? 6.021 -3.108 -7.979 1.00 95.50 96 VAL A O 1
ATOM 797 N N . MET A 1 97 ? 3.803 -3.418 -7.791 1.00 91.25 97 MET A N 1
ATOM 798 C CA . MET A 1 97 ? 3.892 -4.402 -6.708 1.00 91.25 97 MET A CA 1
ATOM 799 C C . MET A 1 97 ? 4.622 -5.669 -7.151 1.00 91.25 97 MET A C 1
ATOM 801 O O . MET A 1 97 ? 5.440 -6.192 -6.400 1.00 91.25 97 MET A O 1
ATOM 805 N N . GLU A 1 98 ? 4.369 -6.152 -8.365 1.00 89.94 98 GLU A N 1
ATOM 806 C CA . GLU A 1 98 ? 5.043 -7.333 -8.898 1.00 89.94 98 GLU A CA 1
ATOM 807 C C . GLU A 1 98 ? 6.531 -7.070 -9.165 1.00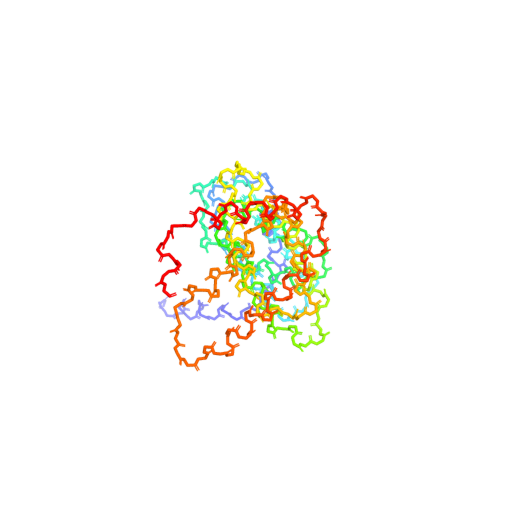 89.94 98 GLU A C 1
ATOM 809 O O . GLU A 1 98 ? 7.369 -7.905 -8.832 1.00 89.94 98 GLU A O 1
ATOM 814 N N . CYS A 1 99 ? 6.885 -5.882 -9.666 1.00 92.62 99 CYS A N 1
ATOM 815 C CA . CYS A 1 99 ? 8.278 -5.444 -9.765 1.00 92.62 99 CYS A CA 1
ATOM 816 C C . CYS A 1 99 ? 8.965 -5.463 -8.397 1.00 92.62 99 CYS A C 1
ATOM 818 O O . CYS A 1 99 ? 10.033 -6.055 -8.239 1.00 92.62 99 CYS A O 1
ATOM 820 N N . MET A 1 100 ? 8.303 -4.889 -7.388 1.00 91.12 100 MET A N 1
ATOM 821 C CA . MET A 1 100 ? 8.799 -4.871 -6.018 1.00 91.12 100 MET A CA 1
ATOM 822 C C . MET A 1 100 ? 8.924 -6.271 -5.417 1.00 91.12 100 MET A C 1
ATOM 824 O O . MET A 1 100 ? 9.797 -6.458 -4.586 1.00 91.12 100 MET A O 1
ATOM 828 N N . ARG A 1 101 ? 8.089 -7.239 -5.820 1.00 86.62 101 ARG A N 1
ATOM 829 C CA . ARG A 1 101 ? 8.156 -8.633 -5.350 1.00 86.62 101 ARG A CA 1
ATOM 830 C C . ARG A 1 101 ? 9.224 -9.479 -6.048 1.00 86.62 101 ARG A C 1
ATOM 832 O O . ARG A 1 101 ? 9.632 -10.506 -5.520 1.00 86.62 101 ARG A O 1
ATOM 839 N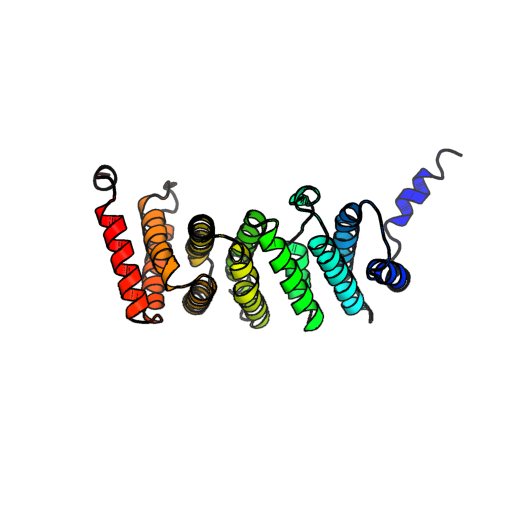 N . ARG A 1 102 ? 9.625 -9.118 -7.267 1.00 86.88 102 ARG A N 1
ATOM 840 C CA . ARG A 1 102 ? 10.603 -9.891 -8.053 1.00 86.88 102 ARG A CA 1
ATOM 841 C C . ARG A 1 102 ? 12.026 -9.362 -7.924 1.00 86.88 102 ARG A C 1
ATOM 843 O O . ARG A 1 102 ? 12.960 -10.032 -8.353 1.00 86.88 102 ARG A O 1
ATOM 850 N N . THR A 1 103 ? 12.204 -8.157 -7.387 1.00 87.06 103 THR A N 1
ATOM 851 C CA . THR A 1 103 ? 13.514 -7.510 -7.309 1.00 87.06 103 THR A CA 1
ATOM 852 C C . THR A 1 103 ? 14.206 -7.749 -5.966 1.00 87.06 103 THR A C 1
ATOM 854 O O . THR A 1 103 ? 13.634 -7.534 -4.900 1.00 87.06 103 THR A O 1
ATOM 857 N N . ASN A 1 104 ? 15.483 -8.128 -6.012 1.00 84.31 104 ASN A N 1
ATOM 858 C CA . ASN A 1 104 ? 16.357 -8.149 -4.833 1.00 84.31 104 ASN A CA 1
ATOM 859 C C . ASN A 1 104 ? 17.135 -6.835 -4.666 1.00 84.31 104 ASN A C 1
ATOM 861 O O . ASN A 1 104 ? 17.854 -6.654 -3.685 1.00 84.31 104 ASN A O 1
ATOM 865 N N . ASP A 1 105 ? 16.999 -5.913 -5.621 1.00 89.50 105 ASP A N 1
ATOM 866 C CA . ASP A 1 105 ? 17.682 -4.630 -5.598 1.00 89.50 105 ASP A CA 1
ATOM 867 C C . ASP A 1 105 ? 16.931 -3.615 -4.721 1.00 89.50 105 ASP A C 1
ATOM 869 O O . ASP A 1 105 ? 15.752 -3.293 -4.935 1.00 89.50 105 ASP A O 1
ATOM 873 N N . LEU A 1 106 ? 17.637 -3.085 -3.718 1.00 90.56 106 LEU A N 1
ATOM 874 C CA . LEU A 1 106 ? 17.080 -2.126 -2.766 1.00 90.56 106 LEU A CA 1
ATOM 875 C C . LEU A 1 106 ? 16.692 -0.816 -3.456 1.00 90.56 106 LEU A C 1
ATOM 877 O O . LEU A 1 106 ? 15.676 -0.223 -3.094 1.00 90.56 106 LEU A O 1
ATOM 881 N N . HIS A 1 107 ? 17.458 -0.386 -4.461 1.00 90.44 107 HIS A N 1
ATOM 882 C CA . HIS A 1 107 ? 17.167 0.848 -5.180 1.00 90.44 107 HIS A CA 1
ATOM 883 C C . HIS A 1 107 ? 15.850 0.742 -5.964 1.00 90.44 107 HIS A C 1
ATOM 885 O O . HIS A 1 107 ? 14.967 1.580 -5.796 1.00 90.44 107 HIS A O 1
ATOM 891 N N . THR A 1 108 ? 15.657 -0.338 -6.725 1.00 92.62 108 THR A N 1
ATOM 892 C CA . THR A 1 108 ? 14.407 -0.634 -7.446 1.00 92.62 108 THR A CA 1
ATOM 893 C C . THR A 1 108 ? 13.224 -0.710 -6.484 1.00 92.62 108 THR A C 1
ATOM 895 O O . THR A 1 108 ? 12.162 -0.150 -6.756 1.00 92.62 108 THR A O 1
ATOM 898 N N . THR A 1 109 ? 13.411 -1.354 -5.326 1.00 92.88 109 THR A N 1
ATOM 899 C CA . THR A 1 109 ? 12.388 -1.412 -4.272 1.00 92.88 109 THR A CA 1
ATOM 900 C C . THR A 1 109 ? 11.993 -0.007 -3.811 1.00 92.88 109 THR A C 1
ATOM 902 O O . THR A 1 109 ? 10.807 0.307 -3.739 1.00 92.88 109 THR A O 1
ATOM 905 N N . GLN A 1 110 ? 12.969 0.861 -3.526 1.00 94.56 110 GLN A N 1
ATOM 906 C CA . GLN A 1 110 ? 12.711 2.244 -3.117 1.00 94.56 110 GLN A CA 1
ATOM 907 C C . GLN A 1 110 ? 11.970 3.035 -4.204 1.00 94.56 110 GLN A C 1
ATOM 909 O O . GLN A 1 110 ? 10.999 3.717 -3.885 1.00 94.56 110 GLN A O 1
ATOM 914 N N . GLN A 1 111 ? 12.362 2.899 -5.476 1.00 94.06 111 GLN A N 1
ATOM 915 C CA . GLN A 1 111 ? 11.676 3.558 -6.596 1.00 94.06 111 GLN A CA 1
ATOM 916 C C . GLN A 1 111 ? 10.223 3.088 -6.741 1.00 94.06 111 GLN A C 1
ATOM 918 O O . GLN A 1 111 ? 9.323 3.908 -6.920 1.00 94.06 111 GLN A O 1
ATOM 923 N N . CYS A 1 112 ? 9.964 1.786 -6.585 1.00 96.38 112 CYS A N 1
ATOM 924 C CA . CYS A 1 112 ? 8.604 1.246 -6.585 1.00 96.38 112 CYS A CA 1
ATOM 925 C C . CYS A 1 112 ? 7.759 1.839 -5.450 1.00 96.38 112 CYS A C 1
ATOM 927 O O . CYS A 1 112 ? 6.631 2.265 -5.691 1.00 96.38 112 CYS A O 1
ATOM 929 N N . LEU A 1 113 ? 8.303 1.919 -4.230 1.00 96.38 113 LEU A N 1
ATOM 930 C CA . LEU A 1 113 ? 7.603 2.519 -3.090 1.00 96.38 113 LEU A CA 1
ATOM 931 C C . LEU A 1 113 ? 7.302 4.000 -3.331 1.00 96.38 113 LEU A C 1
ATOM 933 O O . LEU A 1 113 ? 6.178 4.433 -3.098 1.00 96.38 113 LEU A O 1
ATOM 937 N N . MET A 1 114 ? 8.261 4.766 -3.858 1.00 96.31 114 MET A N 1
ATOM 938 C CA . MET A 1 114 ? 8.051 6.174 -4.211 1.00 96.31 114 MET A CA 1
ATOM 939 C C . MET A 1 114 ? 6.961 6.339 -5.277 1.00 96.31 114 MET A C 1
ATOM 941 O O . MET A 1 114 ? 6.101 7.211 -5.146 1.00 96.31 114 MET A O 1
ATOM 945 N N . LEU A 1 115 ? 6.955 5.482 -6.302 1.00 96.44 115 LEU A N 1
ATOM 946 C CA . LEU A 1 115 ? 5.939 5.483 -7.353 1.00 96.44 115 LEU A CA 1
ATOM 947 C C . LEU A 1 115 ? 4.550 5.128 -6.806 1.00 96.44 115 LEU A C 1
ATOM 949 O O . LEU A 1 115 ? 3.574 5.797 -7.144 1.00 96.44 115 LEU A O 1
ATOM 953 N N . LEU A 1 116 ? 4.446 4.130 -5.922 1.00 96.69 116 LEU A N 1
ATOM 954 C CA . LEU A 1 116 ? 3.194 3.783 -5.244 1.00 96.69 116 LEU A CA 1
ATOM 955 C C . LEU A 1 116 ? 2.716 4.904 -4.316 1.00 96.69 116 LEU A C 1
ATOM 957 O O . LEU A 1 116 ? 1.530 5.222 -4.321 1.00 96.69 116 LEU A O 1
ATOM 961 N N . SER A 1 117 ? 3.617 5.545 -3.568 1.00 96.06 117 SER A N 1
ATOM 962 C CA . SER A 1 117 ? 3.308 6.715 -2.740 1.00 96.06 117 SER A CA 1
ATOM 963 C C . SER A 1 117 ? 2.800 7.886 -3.577 1.00 96.06 117 SER A C 1
ATOM 965 O O . SER A 1 117 ? 1.814 8.521 -3.201 1.00 96.06 117 SER A O 1
ATOM 967 N N . LYS A 1 118 ? 3.413 8.156 -4.737 1.00 94.75 118 LYS A N 1
ATOM 968 C CA . LYS A 1 118 ? 2.915 9.185 -5.656 1.00 94.75 118 LYS A CA 1
ATOM 969 C C . LYS A 1 118 ? 1.549 8.803 -6.229 1.00 94.75 118 LYS A C 1
ATOM 971 O O . LYS A 1 118 ? 0.642 9.631 -6.258 1.00 94.75 118 LYS A O 1
ATOM 976 N N . GLY A 1 119 ? 1.373 7.536 -6.600 1.00 94.44 119 GLY A N 1
ATOM 977 C CA . GLY A 1 119 ? 0.086 6.982 -7.008 1.00 94.44 119 GLY A CA 1
ATOM 978 C C . GLY A 1 119 ? -0.987 7.117 -5.926 1.00 94.44 119 GLY A C 1
ATOM 979 O O . GLY A 1 119 ? -2.120 7.441 -6.248 1.00 94.44 119 GLY A O 1
ATOM 980 N N . ALA A 1 120 ? -0.649 6.943 -4.646 1.00 93.94 120 ALA A N 1
ATOM 981 C CA . ALA A 1 120 ? -1.582 7.081 -3.525 1.00 93.94 120 ALA A CA 1
ATOM 982 C C . ALA A 1 120 ? -2.126 8.508 -3.376 1.00 93.94 120 ALA A C 1
ATOM 984 O O . ALA A 1 120 ? -3.293 8.685 -3.032 1.00 93.94 120 ALA A O 1
ATOM 985 N N . GLN A 1 121 ? -1.303 9.515 -3.678 1.00 92.12 121 GLN A N 1
ATOM 986 C CA . GLN A 1 121 ? -1.725 10.917 -3.682 1.00 92.12 121 GLN A CA 1
ATOM 987 C C . GLN A 1 121 ? -2.676 11.226 -4.847 1.00 92.12 121 GLN A C 1
ATOM 989 O O . GLN A 1 121 ? -3.642 11.967 -4.671 1.00 92.12 121 GLN A O 1
ATOM 994 N N . LEU A 1 122 ? -2.402 10.660 -6.029 1.00 91.81 122 LEU A N 1
ATOM 995 C CA . LEU A 1 122 ? -3.148 10.930 -7.264 1.00 91.81 122 LEU A CA 1
ATOM 996 C C . LEU A 1 122 ? -4.424 10.079 -7.398 1.00 91.81 122 LEU A C 1
ATOM 998 O O . LEU A 1 122 ? -5.448 10.563 -7.871 1.00 91.81 122 LEU A O 1
ATOM 1002 N N . PHE A 1 123 ? -4.375 8.814 -6.976 1.00 93.12 123 PHE A N 1
ATOM 1003 C CA . PHE A 1 123 ? -5.385 7.784 -7.245 1.00 93.12 123 PHE A CA 1
ATOM 1004 C C . PHE A 1 123 ? -5.738 6.963 -5.984 1.00 93.12 123 PHE A C 1
ATOM 1006 O O . PHE A 1 123 ? -5.617 5.733 -5.990 1.00 93.12 123 PHE A O 1
ATOM 1013 N N . PRO A 1 124 ? -6.192 7.596 -4.885 1.00 91.88 124 PRO A N 1
ATOM 1014 C CA . PRO A 1 124 ? -6.343 6.940 -3.582 1.00 91.88 124 PRO A CA 1
ATOM 1015 C C . PRO A 1 124 ? -7.234 5.690 -3.611 1.00 91.88 124 PRO A C 1
ATOM 1017 O O . PRO A 1 124 ? -6.864 4.668 -3.040 1.00 91.88 124 PRO A O 1
ATOM 1020 N N . GLU A 1 125 ? -8.359 5.711 -4.333 1.00 91.44 125 GLU A N 1
ATOM 1021 C CA . GLU A 1 125 ? -9.269 4.554 -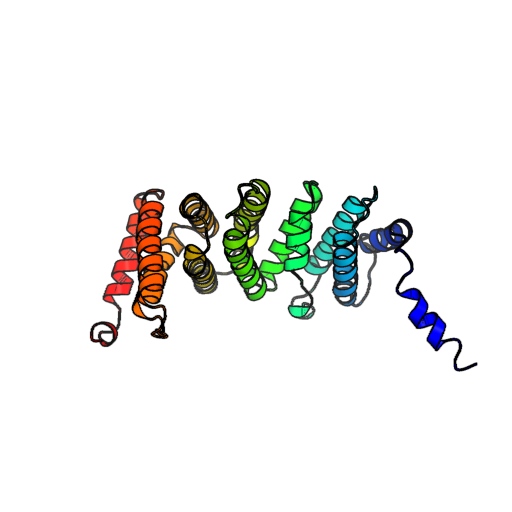4.431 1.00 91.44 125 GLU A CA 1
ATOM 1022 C C . GLU A 1 125 ? -8.598 3.328 -5.078 1.00 91.44 125 GLU A C 1
ATOM 1024 O O . GLU A 1 125 ? -8.806 2.186 -4.654 1.00 91.44 125 GLU A O 1
ATOM 1029 N N . LYS A 1 126 ? -7.733 3.555 -6.075 1.00 91.56 126 LYS A N 1
ATOM 1030 C CA . LYS A 1 126 ? -7.000 2.483 -6.759 1.00 91.56 126 LYS A CA 1
ATOM 1031 C C . LYS A 1 126 ? -5.951 1.857 -5.844 1.00 91.56 126 LYS A C 1
ATOM 1033 O O . LYS A 1 126 ? -5.783 0.638 -5.836 1.00 91.56 126 LYS A O 1
ATOM 1038 N N . LEU A 1 127 ? -5.281 2.672 -5.030 1.00 93.94 127 LEU A N 1
ATOM 1039 C CA . LEU A 1 127 ? -4.294 2.186 -4.066 1.00 93.94 127 LEU A CA 1
ATOM 1040 C C . LEU A 1 127 ? -4.950 1.493 -2.865 1.00 93.94 127 LEU A C 1
ATOM 1042 O O . LEU A 1 127 ? -4.423 0.487 -2.399 1.00 93.94 127 LEU A O 1
ATOM 1046 N N . ILE A 1 128 ? -6.123 1.945 -2.414 1.00 91.38 128 ILE A N 1
ATOM 1047 C CA . ILE A 1 128 ? -6.914 1.232 -1.396 1.00 91.38 128 ILE A CA 1
ATOM 1048 C C . ILE A 1 128 ? -7.324 -0.156 -1.913 1.00 91.38 128 ILE A C 1
ATOM 1050 O O . ILE A 1 128 ? -7.159 -1.149 -1.205 1.00 91.38 128 ILE A O 1
ATOM 1054 N N . SER A 1 129 ? -7.774 -0.247 -3.169 1.00 90.50 129 SER A N 1
ATOM 1055 C CA . SER A 1 129 ? -8.120 -1.529 -3.805 1.00 90.50 129 SER A CA 1
ATOM 1056 C C . SER A 1 129 ? -6.906 -2.464 -3.919 1.00 90.50 129 SER A C 1
ATOM 1058 O O . SER A 1 129 ? -7.008 -3.659 -3.647 1.00 90.50 129 SER A O 1
ATOM 1060 N N . MET A 1 130 ? -5.727 -1.921 -4.245 1.00 91.25 130 MET A N 1
ATOM 1061 C CA . MET A 1 130 ? -4.466 -2.673 -4.241 1.00 91.25 130 MET A CA 1
ATOM 1062 C C . MET A 1 130 ? -4.113 -3.199 -2.842 1.00 91.25 130 MET A C 1
ATOM 1064 O O . MET A 1 130 ? -3.696 -4.347 -2.713 1.00 91.25 130 MET A O 1
ATOM 1068 N N . ILE A 1 131 ? -4.282 -2.391 -1.790 1.00 88.38 131 ILE A N 1
ATOM 1069 C CA . ILE A 1 131 ? -4.033 -2.812 -0.402 1.00 88.38 131 ILE A CA 1
ATOM 1070 C C . ILE A 1 131 ? -4.983 -3.949 -0.002 1.00 88.38 131 ILE A C 1
ATOM 1072 O O . ILE A 1 131 ? -4.543 -4.915 0.619 1.00 88.38 131 ILE A O 1
ATOM 1076 N N . MET A 1 132 ? -6.255 -3.886 -0.411 1.00 84.56 132 MET A N 1
ATOM 1077 C CA . MET A 1 132 ? -7.213 -4.978 -0.205 1.00 84.56 132 MET A CA 1
ATOM 1078 C C . MET A 1 132 ? -6.735 -6.275 -0.865 1.00 84.56 132 MET A C 1
ATOM 1080 O O . MET A 1 132 ? -6.660 -7.314 -0.210 1.00 84.56 132 MET A O 1
ATOM 1084 N N . ALA A 1 133 ? -6.335 -6.206 -2.139 1.00 84.06 133 ALA A N 1
ATOM 1085 C CA . ALA A 1 133 ? -5.785 -7.354 -2.858 1.00 84.06 133 ALA A CA 1
ATOM 1086 C C . ALA A 1 133 ? -4.497 -7.883 -2.203 1.00 84.06 133 ALA A C 1
ATOM 1088 O O . ALA A 1 133 ? -4.298 -9.094 -2.117 1.00 84.06 133 ALA A O 1
ATOM 1089 N N . MET A 1 134 ? -3.641 -6.993 -1.687 1.00 83.56 134 MET A N 1
ATOM 1090 C CA . MET A 1 134 ? -2.43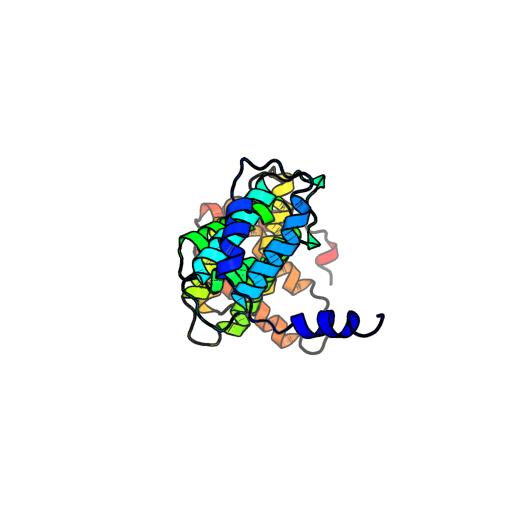4 -7.364 -0.952 1.00 83.56 134 MET A CA 1
ATOM 1091 C C . MET A 1 134 ? -2.773 -8.173 0.306 1.00 83.56 134 MET A C 1
ATOM 1093 O O . MET A 1 134 ? -2.158 -9.213 0.514 1.00 83.56 134 MET A O 1
ATOM 1097 N N . PHE A 1 135 ? -3.759 -7.757 1.109 1.00 77.62 135 PHE A N 1
ATOM 1098 C CA . PHE A 1 135 ? -4.179 -8.509 2.298 1.00 77.62 135 PHE A CA 1
ATOM 1099 C C . PHE A 1 135 ? -4.884 -9.831 1.971 1.00 77.62 135 PHE A C 1
ATOM 1101 O O . PHE A 1 135 ? -4.661 -10.818 2.670 1.00 77.62 135 PHE A O 1
ATOM 1108 N N . ALA A 1 136 ? -5.680 -9.888 0.902 1.00 72.38 136 ALA A N 1
ATOM 1109 C CA . ALA A 1 136 ? -6.322 -11.129 0.465 1.00 72.38 136 ALA A CA 1
ATOM 1110 C C . ALA A 1 136 ? -5.289 -12.178 0.014 1.00 72.38 136 ALA A C 1
ATOM 1112 O O . ALA A 1 136 ? -5.315 -13.327 0.447 1.00 72.38 136 ALA A O 1
ATOM 1113 N N . PHE A 1 137 ? -4.319 -11.760 -0.800 1.00 63.66 137 PHE A N 1
ATOM 1114 C CA . PHE A 1 137 ? -3.287 -12.635 -1.362 1.00 63.66 137 PHE A CA 1
ATOM 1115 C C . PHE A 1 137 ? -2.326 -13.210 -0.316 1.00 63.66 137 PHE A C 1
ATOM 1117 O O . PHE A 1 137 ? -1.775 -14.299 -0.481 1.00 63.66 137 PHE A O 1
ATOM 1124 N N . VAL A 1 138 ? -2.140 -12.476 0.779 1.00 61.03 138 VAL A N 1
ATOM 1125 C CA . VAL A 1 138 ? -1.404 -12.927 1.962 1.00 61.03 138 VAL A CA 1
ATOM 1126 C C . VAL A 1 138 ? -2.092 -14.155 2.561 1.00 61.03 138 VAL A C 1
ATOM 1128 O O . VAL A 1 138 ? -1.416 -15.100 2.939 1.00 61.03 138 VAL A O 1
ATOM 1131 N N . GLY A 1 139 ? -3.421 -14.234 2.548 1.00 52.84 139 GLY A N 1
ATOM 1132 C CA . GLY A 1 139 ? -4.121 -15.445 2.978 1.00 52.84 139 GLY A CA 1
ATOM 1133 C C . GLY A 1 139 ? -3.826 -16.674 2.123 1.00 52.84 139 GLY A C 1
ATOM 1134 O O . GLY A 1 139 ? -3.460 -17.721 2.655 1.00 52.84 139 GLY A O 1
ATOM 1135 N N . ASP A 1 140 ? -3.907 -16.533 0.799 1.00 52.81 140 ASP A N 1
ATOM 1136 C CA . ASP A 1 140 ? -3.789 -17.663 -0.133 1.00 52.81 140 ASP A CA 1
ATOM 1137 C C . ASP A 1 140 ? -2.356 -18.196 -0.283 1.00 52.81 140 ASP A C 1
ATOM 1139 O O . ASP A 1 140 ? -2.157 -19.392 -0.515 1.00 52.81 140 ASP A O 1
ATOM 1143 N N . ARG A 1 141 ? -1.334 -17.336 -0.143 1.00 50.88 141 ARG A N 1
ATOM 1144 C CA . ARG A 1 141 ? 0.076 -17.748 -0.269 1.00 50.88 141 ARG A CA 1
ATOM 1145 C C . ARG A 1 141 ? 0.762 -18.090 1.058 1.00 50.88 141 ARG A C 1
ATOM 1147 O O . ARG A 1 141 ? 1.671 -18.914 1.035 1.00 50.88 141 ARG A O 1
ATOM 1154 N N . LEU A 1 142 ? 0.304 -17.578 2.210 1.00 45.88 142 LEU A N 1
ATOM 1155 C CA . LEU A 1 142 ? 0.929 -17.873 3.518 1.00 45.88 142 LEU A CA 1
ATOM 1156 C C . LEU A 1 142 ? 0.453 -19.156 4.213 1.00 45.88 142 LEU A C 1
ATOM 1158 O O . LEU A 1 142 ? 0.948 -19.482 5.293 1.00 45.88 142 LEU A O 1
ATOM 1162 N N . VAL A 1 143 ? -0.444 -19.941 3.609 1.00 45.16 143 VAL A N 1
ATOM 1163 C CA . VAL A 1 143 ? -0.646 -21.336 4.054 1.00 45.16 143 VAL A CA 1
ATOM 1164 C C . VAL A 1 143 ? 0.636 -22.167 3.825 1.00 45.16 143 VAL A C 1
ATOM 1166 O O . VAL A 1 143 ? 0.827 -23.209 4.451 1.00 45.16 143 VAL A O 1
ATOM 1169 N N . ARG A 1 144 ? 1.564 -21.690 2.979 1.00 49.59 144 ARG A N 1
ATOM 1170 C CA . ARG A 1 144 ? 2.885 -22.292 2.749 1.00 49.59 144 ARG A CA 1
ATOM 1171 C C . ARG A 1 144 ? 3.962 -21.548 3.552 1.00 49.59 144 ARG A C 1
ATOM 1173 O O . ARG A 1 144 ? 3.931 -20.332 3.670 1.00 49.59 144 ARG A O 1
ATOM 1180 N N . LYS A 1 145 ? 4.918 -22.300 4.110 1.00 42.22 145 LYS A N 1
ATOM 1181 C CA . LYS A 1 145 ? 5.993 -21.846 5.022 1.00 42.22 145 LYS A CA 1
ATOM 1182 C C . LYS A 1 145 ? 7.013 -20.852 4.425 1.00 42.22 145 LYS A C 1
ATOM 1184 O O . LYS A 1 145 ? 7.914 -20.442 5.153 1.00 42.22 145 LYS A O 1
ATOM 1189 N N . ASP A 1 146 ? 6.860 -20.435 3.173 1.00 51.06 146 ASP A N 1
ATOM 1190 C CA . ASP A 1 146 ? 7.763 -19.510 2.487 1.00 51.06 146 ASP A CA 1
ATOM 1191 C C . ASP A 1 146 ? 7.060 -18.165 2.265 1.00 51.06 146 ASP A C 1
ATOM 1193 O O . ASP A 1 146 ? 6.166 -18.092 1.430 1.00 51.06 146 ASP A O 1
ATOM 1197 N N . ASP A 1 147 ? 7.426 -17.127 3.034 1.00 66.31 147 ASP A N 1
ATOM 1198 C CA . ASP A 1 147 ? 7.604 -15.754 2.513 1.00 66.31 147 ASP A CA 1
ATOM 1199 C C . ASP A 1 147 ? 7.841 -14.705 3.623 1.00 66.31 147 ASP A C 1
ATOM 1201 O O . ASP A 1 147 ? 7.043 -13.794 3.874 1.00 66.31 147 ASP A O 1
ATOM 1205 N N . LEU A 1 148 ? 9.019 -14.753 4.257 1.00 71.69 148 LEU A N 1
ATOM 1206 C CA . LEU A 1 148 ? 9.546 -13.586 4.986 1.00 71.69 148 LEU A CA 1
ATOM 1207 C C . LEU A 1 148 ? 9.624 -12.353 4.071 1.00 71.69 148 LEU A C 1
ATOM 1209 O O . LEU A 1 148 ? 9.399 -11.230 4.514 1.00 71.69 148 LEU A O 1
ATOM 1213 N N . TYR A 1 149 ? 9.899 -12.572 2.786 1.00 74.94 149 TYR A N 1
ATOM 1214 C CA . TYR A 1 149 ? 10.027 -11.517 1.798 1.00 74.94 149 TYR A CA 1
ATOM 1215 C C . TYR A 1 149 ? 8.677 -10.875 1.431 1.00 74.94 149 TYR A C 1
ATOM 1217 O O . TYR A 1 149 ? 8.566 -9.653 1.501 1.00 74.94 149 TYR A O 1
ATOM 1225 N N . SER A 1 150 ? 7.612 -11.644 1.149 1.00 76.94 150 SER A N 1
ATOM 1226 C CA . SER A 1 150 ? 6.282 -11.044 0.904 1.00 76.94 150 SER A CA 1
ATOM 1227 C C . SER A 1 150 ? 5.756 -10.290 2.129 1.00 76.94 150 SER A C 1
ATOM 1229 O O . SER A 1 150 ? 5.114 -9.248 1.979 1.00 76.94 150 SER A O 1
ATOM 1231 N N . TYR A 1 151 ? 6.084 -10.753 3.341 1.00 80.62 151 TYR A N 1
ATOM 1232 C CA . TYR A 1 151 ? 5.815 -9.997 4.565 1.00 80.62 151 TYR A CA 1
ATOM 1233 C C . TYR A 1 151 ? 6.600 -8.676 4.617 1.00 80.62 151 TYR A C 1
ATOM 1235 O O . TYR A 1 151 ? 6.008 -7.635 4.880 1.00 80.62 151 TYR A O 1
ATOM 1243 N N . GLN A 1 152 ? 7.900 -8.673 4.301 1.00 84.19 152 GLN A N 1
ATOM 1244 C CA . GLN A 1 152 ? 8.711 -7.445 4.242 1.00 84.19 152 GLN A CA 1
ATOM 1245 C C . GLN A 1 152 ? 8.210 -6.451 3.184 1.00 84.19 152 GLN A C 1
ATOM 1247 O O . GLN A 1 152 ? 8.203 -5.243 3.417 1.00 84.19 152 GLN A O 1
ATOM 1252 N N . VAL A 1 153 ? 7.792 -6.942 2.016 1.00 84.25 153 VAL A N 1
ATOM 1253 C CA . VAL A 1 153 ? 7.191 -6.133 0.945 1.00 84.25 153 VAL A CA 1
ATOM 1254 C C . VAL A 1 153 ? 5.894 -5.489 1.440 1.00 84.25 153 VAL A C 1
ATOM 1256 O O . VAL A 1 153 ? 5.708 -4.281 1.274 1.00 84.25 153 VAL A O 1
ATOM 1259 N N . MET A 1 154 ? 5.025 -6.258 2.104 1.00 86.88 154 MET A N 1
ATOM 1260 C CA . MET A 1 154 ? 3.812 -5.727 2.729 1.00 86.88 154 MET A CA 1
ATOM 1261 C C . MET A 1 154 ? 4.139 -4.683 3.793 1.00 86.88 154 MET A C 1
ATOM 1263 O O . MET A 1 154 ? 3.566 -3.597 3.773 1.00 86.88 154 MET A O 1
ATOM 1267 N N . GLU A 1 155 ? 5.076 -4.986 4.689 1.00 89.12 155 GLU A N 1
ATOM 1268 C CA . GLU A 1 155 ? 5.463 -4.097 5.777 1.00 89.12 155 GLU A CA 1
ATOM 1269 C C . GLU A 1 155 ? 5.952 -2.748 5.247 1.00 89.12 155 GLU A C 1
ATOM 1271 O O . GLU A 1 155 ? 5.476 -1.694 5.675 1.00 89.12 155 GLU A O 1
ATOM 1276 N N . LYS A 1 156 ? 6.851 -2.769 4.257 1.00 91.12 156 LYS A N 1
ATOM 1277 C CA . LYS A 1 156 ? 7.327 -1.556 3.584 1.00 91.12 156 LYS A CA 1
ATOM 1278 C C . LYS A 1 156 ? 6.176 -0.796 2.930 1.00 91.12 156 LYS A C 1
ATOM 1280 O O . LYS A 1 156 ? 6.119 0.425 3.055 1.00 91.12 156 LYS A O 1
ATOM 1285 N N . THR A 1 157 ? 5.252 -1.498 2.275 1.00 91.69 157 THR A N 1
ATOM 1286 C CA . THR A 1 157 ? 4.088 -0.888 1.612 1.00 91.69 157 THR A CA 1
ATOM 1287 C C . THR A 1 157 ? 3.178 -0.189 2.621 1.00 91.69 157 THR A C 1
ATOM 1289 O O . THR A 1 157 ? 2.835 0.974 2.427 1.00 91.69 157 THR A O 1
ATOM 1292 N N . ILE A 1 158 ? 2.837 -0.850 3.732 1.00 92.06 158 ILE A N 1
ATOM 1293 C CA . ILE A 1 158 ? 2.017 -0.278 4.809 1.00 92.06 158 ILE A CA 1
ATOM 1294 C C . ILE A 1 158 ? 2.693 0.967 5.381 1.00 92.06 158 ILE A C 1
ATOM 1296 O O . ILE A 1 158 ? 2.082 2.028 5.429 1.00 92.06 158 ILE A O 1
ATOM 1300 N N . LYS A 1 159 ? 3.980 0.885 5.727 1.00 92.62 159 LYS A N 1
ATOM 1301 C CA . LYS A 1 159 ? 4.693 1.993 6.380 1.00 92.62 159 LYS A CA 1
ATOM 1302 C C . LYS A 1 159 ? 4.943 3.209 5.477 1.00 92.62 159 LYS A C 1
ATOM 1304 O O . LYS A 1 159 ? 5.243 4.283 5.990 1.00 92.62 159 LYS A O 1
ATOM 1309 N N . THR A 1 160 ? 4.845 3.074 4.152 1.00 92.94 160 THR A N 1
ATOM 1310 C CA . THR A 1 160 ? 5.197 4.153 3.201 1.00 92.94 160 THR A CA 1
ATOM 1311 C C . THR A 1 160 ? 4.020 4.634 2.350 1.00 92.94 160 THR A C 1
ATOM 1313 O O . THR A 1 160 ? 3.788 5.841 2.220 1.00 92.94 160 THR A O 1
ATOM 1316 N N . VAL A 1 161 ? 3.238 3.710 1.792 1.00 94.31 161 VAL A N 1
ATOM 1317 C CA . VAL A 1 161 ? 2.165 4.021 0.841 1.00 94.31 161 VAL A CA 1
ATOM 1318 C C . VAL A 1 161 ? 0.903 4.455 1.574 1.00 94.31 161 VAL A C 1
ATOM 1320 O O . VAL A 1 161 ? 0.289 5.443 1.178 1.00 94.31 161 VAL A O 1
ATOM 1323 N N . ILE A 1 162 ? 0.542 3.788 2.676 1.00 92.56 162 ILE A N 1
ATOM 1324 C CA . ILE A 1 162 ? -0.671 4.128 3.436 1.00 92.56 162 ILE A CA 1
ATOM 1325 C C . ILE A 1 162 ? -0.637 5.570 3.957 1.00 92.56 162 ILE A C 1
ATOM 1327 O O . ILE A 1 162 ? -1.591 6.297 3.675 1.00 92.56 162 ILE A O 1
ATOM 1331 N N . PRO A 1 163 ? 0.446 6.052 4.604 1.00 93.12 163 PRO A N 1
ATOM 1332 C CA . PRO A 1 163 ? 0.549 7.458 4.991 1.00 93.12 163 PRO A CA 1
ATOM 1333 C C . PRO A 1 163 ? 0.366 8.429 3.820 1.00 93.12 163 PRO A C 1
ATOM 1335 O O . PRO A 1 163 ? -0.212 9.505 3.970 1.00 93.12 163 PRO A O 1
ATOM 1338 N N . SER A 1 164 ? 0.817 8.040 2.624 1.00 93.94 164 SER A N 1
ATOM 1339 C CA . SER A 1 164 ? 0.742 8.874 1.422 1.00 93.94 164 SER A CA 1
ATOM 1340 C C . SER A 1 164 ? -0.694 9.086 0.920 1.00 93.94 164 SER A C 1
ATOM 1342 O O . SER A 1 164 ? -0.941 10.082 0.245 1.00 93.94 164 SER A O 1
ATOM 1344 N N . LEU A 1 165 ? -1.650 8.224 1.299 1.00 91.81 165 LEU A N 1
ATOM 1345 C CA . LEU A 1 165 ? -3.071 8.365 0.938 1.00 91.81 165 LEU A CA 1
ATOM 1346 C C . LEU A 1 165 ? -3.730 9.600 1.564 1.00 91.81 165 LEU A C 1
ATOM 1348 O O . LEU A 1 165 ? -4.721 10.106 1.041 1.00 91.81 165 LEU A O 1
ATOM 1352 N N . TYR A 1 166 ? -3.215 10.077 2.699 1.00 90.25 166 TYR A N 1
ATOM 1353 C CA . TYR A 1 166 ? -3.897 11.094 3.500 1.00 90.25 166 TYR A CA 1
ATOM 1354 C C . TYR A 1 166 ? -2.967 12.208 4.022 1.00 90.25 166 TYR A C 1
ATOM 1356 O O . TYR A 1 166 ? -3.447 13.183 4.604 1.00 90.25 166 TYR A O 1
ATOM 1364 N N . LYS A 1 167 ? -1.649 12.123 3.770 1.00 87.62 167 LYS A N 1
ATOM 1365 C CA . LYS A 1 167 ? -0.632 13.098 4.217 1.00 87.62 167 LYS A CA 1
ATOM 1366 C C . LYS A 1 167 ? -0.962 14.550 3.852 1.00 87.62 167 LYS A C 1
ATOM 1368 O O . LYS A 1 167 ? -0.819 15.434 4.690 1.00 87.62 167 LYS A O 1
ATOM 1373 N N . GLU A 1 168 ? -1.440 14.790 2.633 1.00 85.94 168 GLU A N 1
ATOM 1374 C CA . GLU A 1 168 ? -1.746 16.136 2.109 1.00 85.94 168 GLU A CA 1
ATOM 1375 C C . GLU A 1 168 ? -3.200 16.575 2.355 1.00 85.94 168 GLU A C 1
ATOM 1377 O O . GLU A 1 168 ? -3.635 17.622 1.882 1.00 85.94 168 GLU A O 1
ATOM 1382 N N . LYS A 1 169 ? -3.979 15.774 3.086 1.00 86.75 169 LYS A N 1
ATOM 1383 C CA . LYS A 1 169 ? -5.389 16.043 3.386 1.00 86.75 169 LYS A CA 1
ATOM 1384 C C . LYS A 1 169 ? -5.531 16.708 4.755 1.00 86.75 169 LYS A C 1
ATOM 1386 O O . LYS A 1 169 ? -4.698 16.486 5.634 1.00 86.75 169 LYS A O 1
ATOM 1391 N N . ASN A 1 170 ? -6.585 17.496 4.960 1.00 89.19 170 ASN A N 1
ATOM 1392 C CA . ASN A 1 170 ? -6.949 18.007 6.291 1.00 89.19 170 ASN A CA 1
ATOM 1393 C C . ASN A 1 170 ? -7.711 16.940 7.108 1.00 89.19 170 ASN A C 1
ATOM 1395 O O . ASN A 1 170 ? -8.122 15.923 6.557 1.00 89.19 170 ASN A O 1
ATOM 1399 N N . LEU A 1 171 ? -7.919 17.157 8.412 1.00 83.00 171 LEU A N 1
ATOM 1400 C CA . LEU A 1 171 ? -8.529 16.154 9.306 1.00 83.00 171 LEU A CA 1
ATOM 1401 C C . LEU A 1 171 ? -9.880 15.610 8.800 1.00 83.00 171 LEU A C 1
ATOM 1403 O O . LEU A 1 171 ? -10.092 14.398 8.807 1.00 83.00 171 LEU A O 1
ATOM 1407 N N . GLU A 1 172 ? -10.755 16.479 8.289 1.00 85.94 172 GLU A N 1
ATOM 1408 C CA . GLU A 1 172 ? -12.073 16.082 7.772 1.00 85.94 172 GLU A CA 1
ATOM 1409 C C . GLU A 1 172 ? -11.978 15.217 6.507 1.00 85.94 172 GLU A C 1
ATOM 1411 O O . GLU A 1 172 ? -12.725 14.256 6.349 1.00 85.94 172 GLU A O 1
ATOM 1416 N N . GLN A 1 173 ? -11.015 15.499 5.628 1.00 87.75 173 GLN A N 1
ATOM 1417 C CA . GLN A 1 173 ? -10.756 14.692 4.432 1.00 87.75 173 GLN A CA 1
ATOM 1418 C C . GLN A 1 173 ? -10.023 13.381 4.746 1.00 87.75 173 GLN A C 1
ATOM 1420 O O . GLN A 1 173 ? -10.176 12.405 4.012 1.00 87.75 173 GLN A O 1
ATOM 1425 N N . ARG A 1 174 ? -9.221 13.338 5.820 1.00 89.06 174 ARG A N 1
ATOM 1426 C CA . ARG A 1 174 ? -8.494 12.131 6.244 1.00 89.06 174 ARG A CA 1
ATOM 1427 C C . ARG A 1 174 ? -9.451 11.068 6.764 1.00 89.06 174 ARG A C 1
ATOM 1429 O O . ARG A 1 174 ? -9.374 9.928 6.320 1.00 89.06 174 ARG A O 1
ATOM 1436 N N . ARG A 1 175 ? -10.377 11.432 7.658 1.00 87.62 175 ARG A N 1
ATOM 1437 C CA . ARG A 1 175 ? -11.307 10.491 8.313 1.00 87.62 175 ARG A CA 1
ATOM 1438 C C . ARG A 1 175 ? -11.956 9.456 7.380 1.00 87.62 175 ARG A C 1
ATOM 1440 O O . ARG A 1 175 ? -11.834 8.274 7.693 1.00 87.62 175 ARG A O 1
ATOM 1447 N N . PRO A 1 176 ? -12.601 9.821 6.254 1.00 89.88 176 PRO A N 1
ATOM 1448 C CA . PRO A 1 176 ? -13.220 8.829 5.373 1.00 89.88 176 PRO A CA 1
ATOM 1449 C C . PRO A 1 176 ? -12.195 7.881 4.736 1.00 89.88 176 PRO A C 1
ATOM 1451 O O . PRO A 1 176 ? -12.479 6.698 4.572 1.00 89.88 176 PRO A O 1
ATOM 1454 N N . ILE A 1 177 ? -10.993 8.368 4.414 1.00 89.75 177 ILE A N 1
ATOM 1455 C CA . ILE A 1 177 ? -9.903 7.546 3.871 1.00 89.75 177 ILE A CA 1
ATOM 1456 C C . ILE A 1 177 ? -9.423 6.552 4.934 1.00 89.75 177 ILE A C 1
ATOM 1458 O O . ILE A 1 177 ? -9.304 5.361 4.656 1.00 89.75 177 ILE A O 1
ATOM 1462 N N . LEU A 1 178 ? -9.202 7.028 6.161 1.00 90.62 178 LEU A N 1
ATOM 1463 C CA . LEU A 1 178 ? -8.760 6.197 7.280 1.00 90.62 178 LEU A CA 1
ATOM 1464 C C . LEU A 1 178 ? -9.799 5.121 7.613 1.00 90.62 178 LEU A C 1
ATOM 1466 O O . LEU A 1 178 ? -9.448 3.948 7.701 1.00 90.62 178 LEU A O 1
ATOM 1470 N N . ALA A 1 179 ? -11.083 5.486 7.667 1.00 89.38 179 ALA A N 1
ATOM 1471 C CA . ALA A 1 179 ? -12.175 4.538 7.851 1.00 89.38 179 ALA A CA 1
ATOM 1472 C C . ALA A 1 179 ? -12.219 3.478 6.735 1.00 89.38 179 ALA A C 1
ATOM 1474 O O . ALA A 1 179 ? -12.369 2.294 7.036 1.00 89.38 179 ALA A O 1
ATOM 1475 N N . LYS A 1 180 ? -12.036 3.859 5.460 1.00 90.12 180 LYS A N 1
ATOM 1476 C CA . LYS A 1 180 ? -11.957 2.905 4.337 1.00 90.12 180 LYS A CA 1
ATOM 1477 C C . LYS A 1 180 ? -10.779 1.940 4.475 1.00 90.12 180 LYS A C 1
ATOM 1479 O O . LYS A 1 180 ? -10.953 0.743 4.267 1.00 90.12 180 LYS A O 1
ATOM 1484 N N . ILE A 1 181 ? -9.596 2.438 4.836 1.00 90.00 181 ILE A N 1
ATOM 1485 C CA . ILE A 1 181 ? -8.395 1.612 5.033 1.00 90.00 181 ILE A CA 1
ATOM 1486 C C . ILE A 1 181 ? -8.617 0.612 6.174 1.00 90.00 181 ILE A C 1
ATOM 1488 O O . ILE A 1 181 ? -8.336 -0.577 6.012 1.00 90.00 181 ILE A O 1
ATOM 1492 N N . THR A 1 182 ? -9.163 1.067 7.306 1.00 89.44 182 THR A N 1
ATOM 1493 C CA . THR A 1 182 ? -9.498 0.184 8.428 1.00 89.44 182 THR A CA 1
ATOM 1494 C C . THR A 1 182 ? -10.542 -0.857 8.027 1.00 89.44 182 THR A C 1
ATOM 1496 O O . THR A 1 182 ? -10.363 -2.033 8.329 1.00 89.44 182 THR A O 1
ATOM 1499 N N . HIS A 1 183 ? -11.564 -0.472 7.261 1.00 87.62 183 HIS A N 1
ATOM 1500 C CA . HIS A 1 183 ? -12.597 -1.392 6.787 1.00 87.62 183 HIS A CA 1
ATOM 1501 C C . HIS A 1 183 ? -12.022 -2.473 5.860 1.00 87.62 183 HIS A C 1
ATOM 1503 O O . HIS A 1 183 ? -12.335 -3.656 5.999 1.00 87.62 183 HIS A O 1
ATOM 1509 N N . VAL A 1 184 ? -11.143 -2.092 4.929 1.00 86.25 184 VAL A N 1
ATOM 1510 C CA . VAL A 1 184 ? -10.425 -3.036 4.057 1.00 86.25 184 VAL A CA 1
ATOM 1511 C C . VAL A 1 184 ? -9.622 -4.044 4.877 1.00 86.25 184 VAL A C 1
ATOM 1513 O O . VAL A 1 184 ? -9.633 -5.235 4.573 1.00 86.25 184 VAL A O 1
ATOM 1516 N N . PHE A 1 185 ? -8.960 -3.597 5.942 1.00 84.19 185 PHE A N 1
ATOM 1517 C CA . PHE A 1 185 ? -8.255 -4.505 6.838 1.00 84.19 185 PHE A CA 1
ATOM 1518 C C . PHE A 1 185 ? -9.213 -5.437 7.590 1.00 84.19 185 PHE A C 1
ATOM 1520 O O . PHE A 1 185 ? -9.015 -6.649 7.565 1.00 84.19 185 PHE A O 1
ATOM 1527 N N . VAL A 1 186 ? -10.272 -4.895 8.202 1.00 82.19 186 VAL A N 1
ATOM 1528 C CA . VAL A 1 186 ? -11.272 -5.664 8.963 1.00 82.19 186 VAL A CA 1
ATOM 1529 C C . VAL A 1 186 ? -11.910 -6.752 8.098 1.00 82.19 186 VAL A C 1
ATOM 1531 O O . VAL A 1 186 ? -11.975 -7.908 8.506 1.00 82.19 186 VAL A O 1
ATOM 1534 N N . THR A 1 187 ? -12.299 -6.417 6.869 1.00 79.62 187 THR A N 1
ATOM 1535 C CA . THR A 1 187 ? -12.860 -7.384 5.908 1.00 79.62 187 THR A CA 1
ATOM 1536 C C . THR A 1 187 ? -11.844 -8.422 5.431 1.00 79.62 187 THR A C 1
ATOM 1538 O O . THR A 1 187 ? -12.226 -9.531 5.067 1.00 79.62 187 THR A O 1
ATOM 1541 N N . SER A 1 188 ? -10.548 -8.106 5.485 1.00 78.56 188 SER A N 1
ATOM 1542 C CA . SER A 1 188 ? -9.472 -9.026 5.104 1.00 78.56 188 SER A CA 1
ATOM 1543 C C . SER A 1 188 ? -8.952 -9.887 6.265 1.00 78.56 188 SER A C 1
ATOM 1545 O O . SER A 1 188 ? -8.210 -10.839 6.023 1.00 78.56 188 SER A O 1
ATOM 1547 N N . LEU A 1 189 ? -9.338 -9.605 7.520 1.00 76.06 189 LEU A N 1
ATOM 1548 C CA . LEU A 1 189 ? -8.848 -10.305 8.720 1.00 76.06 189 LEU A CA 1
ATOM 1549 C C . LEU A 1 189 ? -9.018 -11.824 8.643 1.00 76.06 189 LEU A C 1
ATOM 1551 O O . LEU A 1 189 ? -8.116 -12.560 9.045 1.00 76.06 189 LEU A O 1
ATOM 1555 N N . ALA A 1 190 ? -10.150 -12.290 8.110 1.00 72.25 190 ALA A N 1
ATOM 1556 C CA . ALA A 1 190 ? -10.445 -13.714 7.972 1.00 72.25 190 ALA A CA 1
ATOM 1557 C C . ALA A 1 190 ? -9.430 -14.436 7.071 1.00 72.25 190 ALA A C 1
ATOM 1559 O O . ALA A 1 190 ? -9.097 -15.593 7.324 1.00 72.25 190 ALA A O 1
ATOM 1560 N N . HIS A 1 191 ? -8.898 -13.737 6.066 1.00 73.69 191 HIS A N 1
ATOM 1561 C CA . HIS A 1 191 ? -7.916 -14.276 5.131 1.00 73.69 191 HIS A CA 1
ATOM 1562 C C . HIS A 1 191 ? -6.499 -14.267 5.711 1.00 73.69 191 HIS A C 1
ATOM 1564 O O . HIS A 1 191 ? -5.695 -15.124 5.369 1.00 73.69 191 HIS A O 1
ATOM 1570 N N . LEU A 1 192 ? -6.171 -13.351 6.623 1.00 75.62 192 LEU A N 1
ATOM 1571 C CA . LEU A 1 192 ? -4.830 -13.276 7.204 1.00 75.62 192 LEU A CA 1
ATOM 1572 C C . LEU A 1 192 ? -4.525 -14.493 8.106 1.00 75.62 192 LEU A C 1
ATOM 1574 O O . LEU A 1 192 ? -5.402 -14.933 8.854 1.00 75.62 192 LEU A O 1
ATOM 1578 N N . PRO A 1 193 ? -3.283 -15.011 8.141 1.00 76.38 193 PRO A N 1
ATOM 1579 C CA . PRO A 1 193 ? -2.880 -16.042 9.101 1.00 76.38 193 PRO A CA 1
ATOM 1580 C C . PRO A 1 193 ? -2.977 -15.557 10.555 1.00 76.38 193 PRO A C 1
ATOM 1582 O O . PRO A 1 193 ? -2.487 -14.474 10.879 1.00 76.38 193 PRO A O 1
ATOM 1585 N N . ALA A 1 194 ? -3.527 -16.383 11.454 1.00 76.50 194 ALA A N 1
ATOM 1586 C CA . ALA A 1 194 ? -3.782 -16.013 12.855 1.00 76.50 194 ALA A CA 1
ATOM 1587 C C . ALA A 1 194 ? -2.557 -15.411 13.575 1.00 76.50 194 ALA A C 1
ATOM 1589 O O . ALA A 1 194 ? -2.668 -14.383 14.237 1.00 76.50 194 ALA A O 1
ATOM 1590 N N . HIS A 1 195 ? -1.370 -15.992 13.371 1.00 78.44 195 HIS A N 1
ATOM 1591 C CA . HIS A 1 195 ? -0.120 -15.553 14.003 1.00 78.44 195 HIS A CA 1
ATOM 1592 C C . HIS A 1 195 ? 0.436 -14.212 13.480 1.00 78.44 195 HIS A C 1
ATOM 1594 O O . HIS A 1 195 ? 1.373 -13.690 14.069 1.00 78.44 195 HIS A O 1
ATOM 1600 N N . ARG A 1 196 ? -0.095 -13.661 12.376 1.00 78.94 196 ARG A N 1
ATOM 1601 C CA . ARG A 1 196 ? 0.340 -12.372 11.792 1.00 78.94 196 ARG A CA 1
ATOM 1602 C C . ARG A 1 196 ? -0.693 -11.265 11.910 1.00 78.94 196 ARG A C 1
ATOM 1604 O O . ARG A 1 196 ? -0.337 -10.101 11.761 1.00 78.94 196 ARG A O 1
ATOM 1611 N N . ARG A 1 197 ? -1.960 -11.607 12.170 1.00 81.06 197 ARG A N 1
ATOM 1612 C CA . ARG A 1 197 ? -3.060 -10.634 12.284 1.00 81.06 197 ARG A CA 1
ATOM 1613 C C . ARG A 1 197 ? -2.715 -9.504 13.248 1.00 81.06 197 ARG A C 1
ATOM 1615 O O . ARG A 1 197 ? -2.914 -8.347 12.901 1.00 81.06 197 ARG A O 1
ATOM 1622 N N . GLN A 1 198 ? -2.152 -9.845 14.409 1.00 82.25 198 GLN A N 1
ATOM 1623 C CA . GLN A 1 198 ? -1.803 -8.863 15.433 1.00 82.25 198 GLN A CA 1
ATOM 1624 C C . GLN A 1 198 ? -0.698 -7.904 14.971 1.00 82.25 198 GLN A C 1
ATOM 1626 O O . GLN A 1 198 ? -0.861 -6.691 15.071 1.00 82.25 198 GLN A O 1
ATOM 1631 N N . ASP A 1 199 ? 0.394 -8.436 14.414 1.00 84.50 199 ASP A N 1
ATOM 1632 C CA . ASP A 1 199 ? 1.522 -7.626 13.937 1.00 84.50 199 ASP A CA 1
ATOM 1633 C C . ASP A 1 199 ? 1.100 -6.687 12.800 1.00 84.50 199 ASP A C 1
ATOM 1635 O O . ASP A 1 199 ? 1.435 -5.503 12.807 1.00 84.50 199 ASP A O 1
ATOM 1639 N N . ILE A 1 200 ? 0.317 -7.196 11.842 1.00 85.12 200 ILE A N 1
ATOM 1640 C CA . ILE A 1 200 ? -0.188 -6.400 10.716 1.00 85.12 200 ILE A CA 1
ATOM 1641 C C . ILE A 1 200 ? -1.172 -5.335 11.216 1.00 85.12 200 ILE A C 1
ATOM 1643 O O . ILE A 1 200 ? -1.099 -4.191 10.768 1.00 85.12 200 ILE A O 1
ATOM 1647 N N . PHE A 1 201 ? -2.054 -5.670 12.165 1.00 86.31 201 PHE A N 1
ATOM 1648 C CA . PHE A 1 201 ? -2.975 -4.703 12.766 1.00 86.31 201 PHE A CA 1
ATOM 1649 C C . PHE A 1 201 ? -2.230 -3.570 13.465 1.00 86.31 201 PHE A C 1
ATOM 1651 O O . PHE A 1 201 ? -2.521 -2.399 13.219 1.00 86.31 201 PHE A O 1
ATOM 1658 N N . ARG A 1 202 ? -1.240 -3.908 14.298 1.00 87.31 202 ARG A N 1
ATOM 1659 C CA . ARG A 1 202 ? -0.398 -2.924 14.980 1.00 87.31 202 ARG A CA 1
ATOM 1660 C C . ARG A 1 202 ? 0.273 -2.000 13.973 1.00 87.31 202 ARG A C 1
ATOM 1662 O O . ARG A 1 202 ? 0.122 -0.787 14.060 1.00 87.31 202 ARG A O 1
ATOM 1669 N N . MET A 1 203 ? 0.938 -2.579 12.980 1.00 89.31 203 MET A N 1
ATOM 1670 C CA . MET A 1 203 ? 1.646 -1.837 11.943 1.00 89.31 203 MET A CA 1
ATOM 1671 C C . MET A 1 203 ? 0.722 -0.898 11.161 1.00 89.31 203 MET A C 1
ATOM 1673 O O . MET A 1 203 ? 1.100 0.232 10.848 1.00 89.31 203 MET A O 1
ATOM 1677 N N . LEU A 1 204 ? -0.496 -1.351 10.856 1.00 89.75 204 LEU A N 1
ATOM 1678 C CA . LEU A 1 204 ? -1.506 -0.534 10.200 1.00 89.75 204 LEU A CA 1
ATOM 1679 C C . LEU A 1 204 ? -1.907 0.655 11.077 1.00 89.75 204 LEU A C 1
ATOM 1681 O O . LEU A 1 204 ? -1.885 1.782 10.592 1.00 89.75 204 LEU A O 1
ATOM 1685 N N . MET A 1 205 ? -2.240 0.409 12.347 1.00 90.31 205 MET A N 1
ATOM 1686 C CA . MET A 1 205 ? -2.679 1.439 13.296 1.00 90.31 205 MET A CA 1
ATOM 1687 C C . MET A 1 205 ? -1.590 2.470 13.586 1.00 90.31 205 MET A C 1
ATOM 1689 O O . MET A 1 205 ? -1.866 3.669 13.596 1.00 90.31 205 MET A O 1
ATOM 1693 N N . GLU A 1 206 ? -0.345 2.025 13.742 1.00 88.94 206 GLU A N 1
ATOM 1694 C CA . GLU A 1 206 ? 0.821 2.906 13.838 1.00 88.94 206 GLU A CA 1
ATOM 1695 C C . GLU A 1 206 ? 0.977 3.759 12.575 1.00 88.94 206 GLU A C 1
ATOM 1697 O O . GLU A 1 206 ? 1.277 4.949 12.667 1.00 88.94 206 GLU A O 1
ATOM 1702 N N . SER A 1 207 ? 0.719 3.177 11.398 1.00 89.25 207 SER A N 1
ATOM 1703 C CA . SER A 1 207 ? 0.842 3.887 10.125 1.00 89.25 207 SER A CA 1
ATOM 1704 C C . SER A 1 207 ? -0.247 4.934 9.937 1.00 89.25 207 SER A C 1
ATOM 1706 O O . SER A 1 207 ? 0.095 6.017 9.493 1.00 89.25 207 SER A O 1
ATOM 1708 N N . ILE A 1 208 ? -1.515 4.654 10.278 1.00 87.19 208 ILE A N 1
ATOM 1709 C CA . ILE A 1 208 ? -2.652 5.579 10.071 1.00 87.19 208 ILE A CA 1
ATOM 1710 C C . ILE A 1 208 ? -2.895 6.580 11.209 1.00 87.19 208 ILE A C 1
ATOM 1712 O O . ILE A 1 208 ? -3.683 7.508 11.040 1.00 87.19 208 ILE A O 1
ATOM 1716 N N . GLY A 1 209 ? -2.231 6.415 12.354 1.00 84.62 209 GLY A N 1
ATOM 1717 C CA . GLY A 1 209 ? -2.459 7.224 13.552 1.00 84.62 209 GLY A CA 1
ATOM 1718 C C . GLY A 1 209 ? -3.468 6.568 14.494 1.00 84.62 209 GLY A C 1
ATOM 1719 O O . GLY A 1 209 ? -4.675 6.812 14.430 1.00 84.62 209 GLY A O 1
ATOM 1720 N N . GLN A 1 210 ? -2.949 5.746 15.405 1.00 79.62 210 GLN A N 1
ATOM 1721 C CA . GLN A 1 210 ? -3.725 4.936 16.347 1.00 79.62 210 GLN A CA 1
ATOM 1722 C C . GLN A 1 210 ? -4.709 5.753 17.203 1.00 79.62 210 GLN A C 1
ATOM 1724 O O . GLN A 1 210 ? -5.848 5.333 17.389 1.00 79.62 210 GLN A O 1
ATOM 1729 N N . ASP A 1 211 ? -4.338 6.958 17.644 1.00 79.44 211 ASP A N 1
ATOM 1730 C CA . ASP A 1 211 ? -5.206 7.796 18.486 1.00 79.44 211 ASP A CA 1
ATOM 1731 C C . ASP A 1 211 ? -6.427 8.341 17.724 1.00 79.44 211 ASP A C 1
ATOM 1733 O O . ASP A 1 211 ? -7.462 8.657 18.315 1.00 79.44 211 ASP A O 1
ATOM 1737 N N . GLU A 1 212 ? -6.341 8.448 16.396 1.00 78.94 212 GLU A N 1
ATOM 1738 C CA . GLU A 1 212 ? -7.430 8.929 15.544 1.00 78.94 212 GLU A CA 1
ATOM 1739 C C . GLU A 1 212 ? -8.330 7.798 15.043 1.00 78.94 212 GLU A C 1
ATOM 1741 O O . GLU A 1 212 ? -9.530 8.022 14.875 1.00 78.94 212 GLU A O 1
ATOM 1746 N N . CYS A 1 213 ? -7.782 6.593 14.859 1.00 84.06 213 CYS A N 1
ATOM 1747 C CA . CYS A 1 213 ? -8.412 5.558 14.034 1.00 84.06 213 CYS A CA 1
ATOM 1748 C C . CYS A 1 213 ? -8.673 4.228 14.735 1.00 84.06 213 CYS A C 1
ATOM 1750 O O . CYS A 1 213 ? -9.464 3.439 14.223 1.00 84.06 213 CYS A O 1
ATOM 1752 N N . LEU A 1 214 ? -8.044 3.953 15.884 1.00 85.75 214 LEU A N 1
ATOM 1753 C CA . LEU A 1 214 ? -8.138 2.636 16.525 1.00 85.75 214 LEU A CA 1
ATOM 1754 C C . LEU A 1 214 ? -9.594 2.242 16.835 1.00 85.75 214 LEU A C 1
ATOM 1756 O O . LEU A 1 214 ? -9.962 1.078 16.707 1.00 85.75 214 LEU A O 1
ATOM 1760 N N . TRP A 1 215 ? -10.446 3.219 17.153 1.00 87.19 215 TRP A N 1
ATOM 1761 C CA . TRP A 1 215 ? -11.877 3.025 17.402 1.00 87.19 215 TRP A CA 1
ATOM 1762 C C . TRP A 1 215 ? -12.711 2.654 16.161 1.00 87.19 215 TRP A C 1
ATOM 1764 O O . TRP A 1 215 ? -13.800 2.110 16.329 1.00 87.19 215 TRP A O 1
ATOM 1774 N N . PHE A 1 216 ? -12.232 2.897 14.933 1.00 89.12 216 PHE A N 1
ATOM 1775 C CA . PHE A 1 216 ? -12.958 2.511 13.714 1.00 89.12 216 PHE A CA 1
ATOM 1776 C C . PHE A 1 216 ? -13.090 1.000 13.594 1.00 89.12 216 PHE A C 1
ATOM 1778 O O . PHE A 1 216 ? -14.163 0.495 13.283 1.00 89.12 216 PHE A O 1
ATOM 1785 N N . ALA A 1 217 ? -12.004 0.280 13.863 1.00 85.81 217 ALA A N 1
ATOM 1786 C CA . ALA A 1 217 ? -11.946 -1.156 13.670 1.00 85.81 217 ALA A CA 1
ATOM 1787 C C . ALA A 1 217 ? -13.038 -1.915 14.462 1.00 85.81 217 ALA A C 1
ATOM 1789 O O . ALA A 1 217 ? -13.742 -2.717 13.851 1.00 85.81 217 ALA A O 1
ATOM 1790 N N . PRO A 1 218 ? -13.232 -1.701 15.782 1.00 81.94 218 PRO A N 1
ATOM 1791 C CA . PRO A 1 218 ? -14.225 -2.442 16.557 1.00 81.94 218 PRO A CA 1
ATOM 1792 C C . PRO A 1 218 ? -15.656 -2.083 16.158 1.00 81.94 218 PRO A C 1
ATOM 1794 O O . PRO A 1 218 ? -16.510 -2.962 16.147 1.00 81.94 218 PRO A O 1
ATOM 1797 N N . ILE A 1 219 ? -15.914 -0.831 15.766 1.00 83.94 219 ILE A N 1
ATOM 1798 C CA . ILE A 1 219 ? -17.228 -0.429 15.245 1.00 83.94 219 ILE A CA 1
ATOM 1799 C C . ILE A 1 219 ? -17.503 -1.108 13.904 1.00 83.94 219 ILE A C 1
ATOM 1801 O O . ILE A 1 219 ? -18.565 -1.682 13.716 1.00 83.94 219 ILE A O 1
ATOM 1805 N N . GLN A 1 220 ? -16.529 -1.125 12.997 1.00 85.62 220 GLN A N 1
ATOM 1806 C CA . GLN A 1 220 ? -16.669 -1.784 11.698 1.00 85.62 220 GLN A CA 1
ATOM 1807 C C . GLN A 1 220 ? -16.810 -3.303 11.826 1.00 85.62 220 GLN A C 1
ATOM 1809 O O . GLN A 1 220 ? -17.543 -3.916 11.055 1.00 85.62 220 GLN A O 1
ATOM 1814 N N . LEU A 1 221 ? -16.142 -3.918 12.806 1.00 77.25 221 LEU A N 1
ATOM 1815 C CA . LEU A 1 221 ? -16.367 -5.322 13.144 1.00 77.25 221 LEU A CA 1
ATOM 1816 C C . LEU A 1 221 ? -17.788 -5.546 13.655 1.00 77.25 221 LEU A C 1
ATOM 1818 O O . LEU A 1 221 ? -18.461 -6.453 13.173 1.00 77.25 221 LEU A O 1
ATOM 1822 N N . PHE A 1 222 ? -18.252 -4.719 14.590 1.00 74.69 222 PHE A N 1
ATOM 1823 C CA . PHE A 1 222 ? -19.612 -4.784 15.117 1.00 74.69 222 PHE A CA 1
ATOM 1824 C C . PHE A 1 222 ? -20.653 -4.651 13.996 1.00 74.69 222 PHE A C 1
ATOM 1826 O O . PHE A 1 222 ? -21.524 -5.512 13.870 1.00 74.69 222 PHE A O 1
ATOM 1833 N N . ASP A 1 223 ? -20.486 -3.667 13.111 1.00 75.12 223 ASP A N 1
ATOM 1834 C CA . ASP A 1 223 ? -21.311 -3.490 11.914 1.00 75.12 223 ASP A CA 1
ATOM 1835 C C . ASP A 1 223 ? -21.247 -4.720 11.001 1.00 75.12 223 ASP A C 1
ATOM 1837 O O . ASP A 1 223 ? -22.277 -5.201 10.539 1.00 75.12 223 ASP A O 1
ATOM 1841 N N . SER A 1 224 ? -20.061 -5.291 10.768 1.00 69.25 224 SER A N 1
ATOM 1842 C CA . SER A 1 224 ? -19.919 -6.487 9.925 1.00 69.25 224 SER A CA 1
ATOM 1843 C C . SER A 1 224 ? -20.605 -7.727 10.513 1.00 69.25 224 SER A C 1
ATOM 1845 O O . SER A 1 224 ? -21.118 -8.556 9.764 1.00 69.25 224 SER A O 1
ATOM 1847 N N . ILE A 1 225 ? -20.658 -7.843 11.845 1.00 66.56 225 ILE A N 1
ATOM 1848 C CA . ILE A 1 225 ? -21.299 -8.955 12.557 1.00 66.56 225 ILE A CA 1
ATOM 1849 C C . ILE A 1 225 ? -22.825 -8.786 12.570 1.00 66.56 225 ILE A C 1
ATOM 1851 O O . ILE A 1 225 ? -23.547 -9.772 12.408 1.00 66.56 225 ILE A O 1
ATOM 1855 N N . LEU A 1 226 ? -23.322 -7.557 12.743 1.00 64.06 226 LEU A N 1
ATOM 1856 C CA . LEU A 1 226 ? -24.753 -7.272 12.886 1.00 64.06 226 LEU A CA 1
ATOM 1857 C C . LEU A 1 226 ? -25.483 -6.994 11.567 1.00 64.06 226 LEU A C 1
ATOM 1859 O O . LEU A 1 226 ? -26.644 -7.370 11.430 1.00 64.06 226 LEU A O 1
ATOM 1863 N N . LEU A 1 227 ? -24.832 -6.338 10.602 1.00 57.16 227 LEU A N 1
ATOM 1864 C CA . LEU A 1 227 ? -25.469 -5.800 9.391 1.00 57.16 227 LEU A CA 1
ATOM 1865 C C . LEU A 1 227 ? -25.170 -6.597 8.114 1.00 57.16 227 LEU A C 1
ATOM 1867 O O . LEU A 1 227 ? -25.631 -6.199 7.042 1.00 57.16 227 LEU A O 1
ATOM 1871 N N . SER A 1 228 ? -24.424 -7.711 8.171 1.00 56.12 228 SER A N 1
ATOM 1872 C CA . SER A 1 228 ? -24.182 -8.502 6.953 1.00 56.12 228 SER A CA 1
ATOM 1873 C C . SER A 1 228 ? -25.524 -8.977 6.354 1.00 56.12 228 SER A C 1
ATOM 1875 O O . SER A 1 228 ? -26.351 -9.524 7.087 1.00 56.12 228 SER A O 1
ATOM 1877 N N . PRO A 1 229 ? -25.788 -8.789 5.044 1.00 50.06 229 PRO A N 1
ATOM 1878 C CA . PRO A 1 229 ? -26.960 -9.354 4.387 1.00 50.06 229 PRO A CA 1
ATOM 1879 C C . PRO A 1 229 ? -26.741 -10.863 4.245 1.00 50.06 229 PRO A C 1
ATOM 1881 O O . PRO A 1 229 ? -26.082 -11.352 3.330 1.00 50.06 229 PRO A O 1
ATOM 1884 N N . ILE A 1 230 ? -27.250 -11.605 5.220 1.00 48.41 230 ILE A N 1
ATOM 1885 C CA . ILE A 1 230 ? -27.039 -13.041 5.366 1.00 48.41 230 ILE A CA 1
ATOM 1886 C C . ILE A 1 230 ? -27.662 -13.798 4.183 1.00 48.41 230 ILE A C 1
ATOM 1888 O O . ILE A 1 230 ? -28.881 -13.954 4.087 1.00 48.41 230 ILE A O 1
ATOM 1892 N N . ASN A 1 231 ? -26.813 -14.353 3.316 1.00 46.34 231 ASN A N 1
ATOM 1893 C CA . ASN A 1 231 ? -27.184 -15.459 2.437 1.00 46.34 231 ASN A CA 1
ATOM 1894 C C . ASN A 1 231 ? -27.109 -16.762 3.258 1.00 46.34 231 ASN A C 1
ATOM 1896 O O . ASN A 1 231 ? -26.027 -17.241 3.599 1.00 46.34 231 ASN A O 1
ATOM 1900 N N . LYS A 1 232 ? -28.282 -17.318 3.586 1.00 49.91 232 LYS A N 1
ATOM 1901 C CA . LYS A 1 232 ? -28.569 -18.381 4.579 1.00 49.91 232 LYS A CA 1
ATOM 1902 C C . LYS A 1 232 ? -27.928 -19.772 4.358 1.00 49.91 232 LYS A C 1
ATOM 1904 O O . LYS A 1 232 ? -28.476 -20.765 4.822 1.00 49.91 232 LYS A O 1
ATOM 1909 N N . LYS A 1 233 ? -26.805 -19.906 3.643 1.00 48.38 233 LYS A N 1
ATOM 1910 C CA . LYS A 1 233 ? -26.160 -21.220 3.413 1.00 48.38 233 LYS A CA 1
ATOM 1911 C C . LYS A 1 233 ? -24.835 -21.447 4.152 1.00 48.38 233 LYS A C 1
ATOM 1913 O O . LYS A 1 233 ? -24.534 -22.600 4.415 1.00 48.38 233 LYS A O 1
ATOM 1918 N N . ASN A 1 234 ? -24.115 -20.397 4.572 1.00 54.59 234 ASN A N 1
ATOM 1919 C CA . ASN A 1 234 ? -22.825 -20.502 5.293 1.00 54.59 234 ASN A CA 1
ATOM 1920 C C . ASN A 1 234 ? -22.764 -19.623 6.566 1.00 54.59 234 ASN A C 1
ATOM 1922 O O . ASN A 1 234 ? -21.697 -19.184 6.988 1.00 54.59 234 ASN A O 1
ATOM 1926 N N . GLU A 1 235 ? -23.917 -19.309 7.157 1.00 56.34 235 GLU A N 1
ATOM 1927 C CA . GLU A 1 235 ? -24.058 -18.289 8.206 1.00 56.34 235 GLU A CA 1
ATOM 1928 C C . GLU A 1 235 ? -23.283 -18.616 9.494 1.00 56.34 235 GLU A C 1
ATOM 1930 O O . GLU A 1 235 ? -22.621 -17.745 10.052 1.00 56.34 235 GLU A O 1
ATOM 1935 N N . GLU A 1 236 ? -23.307 -19.869 9.951 1.00 59.34 236 GLU A N 1
ATOM 1936 C CA . GLU A 1 236 ? -22.660 -20.259 11.210 1.00 59.34 236 GLU A CA 1
ATOM 1937 C C . GLU A 1 236 ? -21.133 -20.306 11.120 1.00 59.34 236 GLU A C 1
ATOM 1939 O O . GLU A 1 236 ? -20.447 -19.914 12.063 1.00 59.34 236 GLU A O 1
ATOM 1944 N N . THR A 1 237 ? -20.580 -20.763 9.995 1.00 59.94 237 THR A N 1
ATOM 1945 C CA . THR A 1 237 ? -19.128 -20.808 9.775 1.00 59.94 237 THR A CA 1
ATOM 1946 C C . THR A 1 237 ? -18.545 -19.410 9.615 1.00 59.94 237 THR A C 1
ATOM 1948 O O . THR A 1 237 ? -17.479 -19.131 10.163 1.00 59.94 237 THR A O 1
ATOM 1951 N N . LEU A 1 238 ? -19.258 -18.505 8.937 1.00 57.59 238 LEU A N 1
ATOM 1952 C CA . LEU A 1 238 ? -18.825 -17.117 8.781 1.00 57.59 238 LEU A CA 1
ATOM 1953 C C . LEU A 1 238 ? -18.958 -16.331 10.093 1.00 57.59 238 LEU A C 1
ATOM 1955 O O . LEU A 1 238 ? -18.022 -15.635 10.477 1.00 57.59 238 LEU A O 1
ATOM 1959 N N . LYS A 1 239 ? -20.067 -16.500 10.831 1.00 63.25 239 LYS A N 1
ATOM 1960 C CA . LYS A 1 239 ? -20.243 -15.894 12.162 1.00 63.25 239 LYS A CA 1
ATOM 1961 C C . LYS A 1 239 ? -19.184 -16.377 13.149 1.00 63.25 239 LYS A C 1
ATOM 1963 O O . LYS A 1 239 ? -18.599 -15.545 13.830 1.00 63.25 239 LYS A O 1
ATOM 1968 N N . LYS A 1 240 ? -18.874 -17.680 13.188 1.00 66.62 240 LYS A N 1
ATOM 1969 C CA . LYS A 1 240 ? -17.768 -18.206 14.011 1.00 66.62 240 LYS A CA 1
ATOM 1970 C C . LYS A 1 240 ? -16.426 -17.596 13.614 1.00 66.62 240 LYS A C 1
ATOM 1972 O O . LYS A 1 240 ? -15.733 -17.076 14.474 1.00 66.62 240 LYS A O 1
ATOM 1977 N N . SER A 1 241 ? -16.111 -17.539 12.318 1.00 64.38 241 SER A N 1
ATOM 1978 C CA . SER A 1 241 ? -14.872 -16.909 11.842 1.00 64.38 241 SER A CA 1
ATOM 1979 C C . SER A 1 241 ? -14.770 -15.421 12.201 1.00 64.38 241 SER A C 1
ATOM 1981 O O . SER A 1 241 ? -13.663 -14.929 12.417 1.00 64.38 241 SER A O 1
ATOM 1983 N N . LEU A 1 242 ? -15.889 -14.693 12.230 1.00 62.53 242 LEU A N 1
ATOM 1984 C CA . LEU A 1 242 ? -15.927 -13.282 12.622 1.00 62.53 242 LEU A CA 1
ATOM 1985 C C . LEU A 1 242 ? -15.829 -13.100 14.142 1.00 62.53 242 LEU A C 1
ATOM 1987 O O . LEU A 1 242 ? -15.163 -12.174 14.594 1.00 62.53 242 LEU A O 1
ATOM 1991 N N . ILE A 1 243 ? -16.433 -13.992 14.932 1.00 68.19 243 ILE A N 1
ATOM 1992 C CA . ILE A 1 243 ? -16.283 -14.017 16.395 1.00 68.19 243 ILE A CA 1
ATOM 1993 C C . ILE A 1 243 ? -14.828 -14.322 16.771 1.00 68.19 243 ILE A C 1
ATOM 1995 O O . ILE A 1 243 ? -14.241 -13.590 17.564 1.00 68.19 243 ILE A O 1
ATOM 1999 N N . ASP A 1 244 ? -14.207 -15.310 16.125 1.00 68.81 244 ASP A N 1
ATOM 2000 C CA . ASP A 1 244 ? -12.788 -15.630 16.310 1.00 68.81 244 ASP A CA 1
ATOM 2001 C C . ASP A 1 244 ? -11.896 -14.441 15.909 1.00 68.81 244 ASP A C 1
ATOM 2003 O O . ASP A 1 244 ? -10.903 -14.134 16.572 1.00 68.81 244 ASP A O 1
ATOM 2007 N N . ALA A 1 245 ? -12.251 -13.731 14.830 1.00 65.00 245 ALA A N 1
ATOM 2008 C CA . ALA A 1 245 ? -11.566 -12.502 14.434 1.00 65.00 245 ALA A CA 1
ATOM 2009 C C . ALA A 1 245 ? -11.748 -11.380 15.471 1.00 65.00 245 ALA A C 1
ATOM 2011 O O . ALA A 1 245 ? -10.806 -10.625 15.707 1.00 65.00 245 ALA A O 1
ATOM 2012 N N . ASN A 1 246 ? -12.910 -11.295 16.123 1.00 67.62 246 ASN A N 1
ATOM 2013 C CA . ASN A 1 246 ? -13.187 -10.324 17.178 1.00 67.62 246 ASN A CA 1
ATOM 2014 C C . ASN A 1 246 ? -12.357 -10.598 18.442 1.00 67.62 246 ASN A C 1
ATOM 2016 O O . ASN A 1 246 ? -11.715 -9.685 18.954 1.00 67.62 246 ASN A O 1
ATOM 2020 N N . GLU A 1 247 ? -12.282 -11.849 18.907 1.00 69.94 247 GLU A N 1
ATOM 2021 C CA . GLU A 1 247 ? -11.419 -12.224 20.040 1.00 69.94 247 GLU A CA 1
ATOM 2022 C C . GLU A 1 247 ? -9.939 -11.940 19.744 1.00 69.94 247 GLU A C 1
ATOM 2024 O O . GLU A 1 247 ? -9.204 -11.397 20.573 1.00 69.94 247 GLU A O 1
ATOM 2029 N N . GLN A 1 248 ? -9.489 -12.246 18.528 1.00 68.62 248 GLN A N 1
ATOM 2030 C CA . GLN A 1 248 ? -8.118 -11.964 18.111 1.00 68.62 248 GLN A CA 1
ATOM 2031 C C . GLN A 1 248 ? -7.840 -10.469 17.972 1.00 68.62 248 GLN A C 1
ATOM 2033 O O . GLN A 1 248 ? -6.740 -10.011 18.308 1.00 68.62 248 GLN A O 1
ATOM 2038 N N . MET A 1 249 ? -8.819 -9.695 17.506 1.00 70.06 249 MET A N 1
ATOM 2039 C CA . MET A 1 249 ? -8.683 -8.253 17.450 1.00 70.06 249 MET A CA 1
ATOM 2040 C C . MET A 1 249 ? -8.647 -7.666 18.858 1.00 70.06 249 MET A C 1
ATOM 2042 O O . MET A 1 249 ? -7.741 -6.891 19.133 1.00 70.06 249 MET A O 1
ATOM 2046 N N . LEU A 1 250 ? -9.501 -8.113 19.782 1.00 70.06 250 LEU A N 1
ATOM 2047 C CA . LEU A 1 250 ? -9.458 -7.710 21.190 1.00 70.06 250 LEU A CA 1
ATOM 2048 C C . LEU A 1 250 ? -8.078 -7.976 21.814 1.00 70.06 250 LEU A C 1
ATOM 2050 O O . LEU A 1 250 ? -7.503 -7.100 22.456 1.00 70.06 250 LEU A O 1
ATOM 2054 N N . ASN A 1 251 ? -7.479 -9.134 21.531 1.00 73.94 251 ASN A N 1
ATOM 2055 C CA . ASN A 1 251 ? -6.110 -9.437 21.958 1.00 73.94 251 ASN A CA 1
ATOM 2056 C C . ASN A 1 251 ? -5.061 -8.494 21.338 1.00 73.94 251 ASN A C 1
ATOM 2058 O O . ASN A 1 251 ? -4.028 -8.230 21.953 1.00 73.94 251 ASN A O 1
ATOM 2062 N N . SER A 1 252 ? -5.318 -7.969 20.138 1.00 74.31 252 SER A N 1
ATOM 2063 C CA . SER A 1 252 ? -4.448 -6.992 19.473 1.00 74.31 252 SER A CA 1
ATOM 2064 C C . SER A 1 252 ? -4.530 -5.600 20.116 1.00 74.31 252 SER A C 1
ATOM 2066 O O . SER A 1 252 ? -3.558 -4.852 20.054 1.00 74.31 252 SER A O 1
ATOM 2068 N N . PHE A 1 253 ? -5.638 -5.255 20.788 1.00 77.62 253 PHE A N 1
ATOM 2069 C CA . PHE A 1 253 ? -5.786 -3.974 21.497 1.00 77.62 253 PHE A CA 1
ATOM 2070 C C . PHE A 1 253 ? -4.848 -3.856 22.705 1.00 77.62 253 PHE A C 1
ATOM 2072 O O . PHE A 1 253 ? -4.351 -2.770 22.991 1.00 77.62 253 PHE A O 1
ATOM 2079 N N . ASN A 1 254 ? -4.513 -4.971 23.358 1.00 77.94 254 ASN A N 1
ATOM 2080 C CA . ASN A 1 254 ? -3.600 -4.990 24.510 1.00 77.94 254 ASN A CA 1
ATOM 2081 C C . ASN A 1 254 ? -2.169 -4.519 24.182 1.00 77.94 254 ASN A C 1
ATOM 2083 O O . ASN A 1 254 ? -1.349 -4.346 25.078 1.00 77.94 254 ASN A O 1
ATOM 2087 N N . GLN A 1 255 ? -1.851 -4.334 22.900 1.00 82.19 255 GLN A N 1
ATOM 2088 C CA . GLN A 1 255 ? -0.543 -3.893 22.424 1.00 82.19 255 GLN A CA 1
ATOM 2089 C C . GLN A 1 255 ? -0.390 -2.364 22.419 1.00 82.19 255 GLN A C 1
ATOM 2091 O O . GLN A 1 255 ? 0.726 -1.866 22.273 1.00 82.19 255 GLN A O 1
ATOM 2096 N N . PHE A 1 256 ? -1.494 -1.626 22.566 1.00 84.75 256 PHE A N 1
ATOM 2097 C CA . PHE A 1 256 ? -1.523 -0.168 22.513 1.00 84.75 256 PHE A CA 1
ATOM 2098 C C . PHE A 1 256 ? -1.458 0.456 23.909 1.00 84.75 256 PHE A C 1
ATOM 2100 O O . PHE A 1 256 ? -1.818 -0.157 24.913 1.00 84.75 256 PHE A O 1
ATOM 2107 N N . SER A 1 257 ? -1.002 1.708 23.971 1.00 86.56 257 SER A N 1
ATOM 2108 C CA . SER A 1 257 ? -0.887 2.446 25.231 1.00 86.56 257 SER A CA 1
ATOM 2109 C C . SER A 1 257 ? -2.247 2.673 25.906 1.00 86.56 257 SER A C 1
ATOM 2111 O O . SER A 1 257 ? -3.269 2.855 25.237 1.00 86.56 257 SER A O 1
ATOM 2113 N N . SER A 1 258 ? -2.257 2.752 27.240 1.00 86.31 258 SER A N 1
ATOM 2114 C CA . SER A 1 258 ? -3.476 2.997 28.024 1.00 86.31 258 SER A CA 1
ATOM 2115 C C . SER A 1 258 ? -4.198 4.289 27.620 1.00 86.31 258 SER A C 1
ATOM 2117 O O . SER A 1 258 ? -5.426 4.333 27.630 1.00 86.31 258 SER A O 1
ATOM 2119 N N . SER A 1 259 ? -3.460 5.331 27.221 1.00 88.00 259 SER A N 1
ATOM 2120 C CA . SER A 1 259 ? -4.034 6.590 26.727 1.00 88.00 259 SER A CA 1
ATOM 2121 C C . SER A 1 259 ? -4.771 6.410 25.400 1.00 88.00 259 SER A C 1
ATOM 2123 O O . SER A 1 259 ? -5.904 6.870 25.264 1.00 88.00 259 SER A O 1
ATOM 2125 N N . THR A 1 260 ? -4.175 5.692 24.445 1.00 87.31 260 THR A N 1
ATOM 2126 C CA . THR A 1 260 ? -4.794 5.388 23.143 1.00 87.31 260 THR A CA 1
ATOM 2127 C C . THR A 1 260 ? -6.064 4.551 23.320 1.00 87.31 260 THR A C 1
ATOM 2129 O O . THR A 1 260 ? -7.088 4.815 22.681 1.00 87.31 260 THR A O 1
ATOM 2132 N N . LEU A 1 261 ? -6.024 3.569 24.227 1.00 87.69 261 LEU A N 1
ATOM 2133 C CA . LEU A 1 261 ? -7.179 2.736 24.563 1.00 87.69 261 LEU A CA 1
ATOM 2134 C C . LEU A 1 261 ? -8.312 3.556 25.181 1.00 87.69 261 LEU A C 1
ATOM 2136 O O . LEU A 1 261 ? -9.455 3.421 24.752 1.00 87.69 261 LEU A O 1
ATOM 2140 N N . LEU A 1 262 ? -8.011 4.452 26.124 1.00 88.25 262 LEU A N 1
ATOM 2141 C CA . LEU A 1 262 ? -9.014 5.307 26.761 1.00 88.25 262 LEU A CA 1
ATOM 2142 C C . LEU A 1 262 ? -9.694 6.242 25.752 1.00 88.25 262 LEU A C 1
ATOM 2144 O O . LEU A 1 262 ? -10.923 6.347 25.745 1.00 88.25 262 LEU A O 1
ATOM 2148 N N . ILE A 1 263 ? -8.920 6.876 24.863 1.00 88.31 263 ILE A N 1
ATOM 2149 C CA . ILE A 1 263 ? -9.458 7.719 23.782 1.00 88.31 263 ILE A CA 1
ATOM 2150 C C . ILE A 1 263 ? -10.384 6.896 22.883 1.00 88.31 263 ILE A C 1
ATOM 2152 O O . ILE A 1 263 ? -11.495 7.327 22.565 1.00 88.31 263 ILE A O 1
ATOM 2156 N N . SER A 1 264 ? -9.944 5.698 22.499 1.00 87.19 264 SER A N 1
ATOM 2157 C CA . SER A 1 264 ? -10.699 4.825 21.603 1.00 87.19 264 SER A CA 1
ATOM 2158 C C . SER A 1 264 ? -11.999 4.345 22.240 1.00 87.19 264 SER A C 1
ATOM 2160 O O . SER A 1 264 ? -13.054 4.484 21.630 1.00 87.19 264 SER A O 1
ATOM 2162 N N . LEU A 1 265 ? -11.954 3.868 23.486 1.00 87.31 265 LEU A N 1
ATOM 2163 C CA . LEU A 1 265 ? -13.136 3.434 24.236 1.00 87.31 265 LEU A CA 1
ATOM 2164 C C . LEU A 1 265 ? -14.137 4.573 24.431 1.00 87.31 265 LEU A C 1
ATOM 2166 O O . LEU A 1 265 ? -15.329 4.378 24.216 1.00 87.31 265 LEU A O 1
ATOM 2170 N N . THR A 1 266 ? -13.662 5.776 24.758 1.00 88.31 266 THR A N 1
ATOM 2171 C CA . THR A 1 266 ? -14.530 6.955 24.900 1.00 88.31 266 THR A CA 1
ATOM 2172 C C . THR A 1 266 ? -15.270 7.254 23.596 1.00 88.31 266 THR A C 1
ATOM 2174 O O . THR A 1 266 ? -16.471 7.516 23.603 1.00 88.31 266 THR A O 1
ATOM 2177 N N . ARG A 1 267 ? -14.579 7.174 22.451 1.00 88.06 267 ARG A N 1
ATOM 2178 C CA . ARG A 1 267 ? -15.206 7.373 21.138 1.00 88.06 267 ARG A CA 1
ATOM 2179 C C . ARG A 1 267 ? -16.189 6.265 20.783 1.00 88.06 267 ARG A C 1
ATOM 2181 O O . ARG A 1 267 ? -17.271 6.585 20.307 1.00 88.06 267 ARG A O 1
ATOM 2188 N N . ILE A 1 268 ? -15.848 5.003 21.048 1.00 86.69 268 ILE A N 1
ATOM 2189 C CA . ILE A 1 268 ? -16.750 3.864 20.821 1.00 86.69 268 ILE A CA 1
ATOM 2190 C C . ILE A 1 268 ? -18.041 4.057 21.615 1.00 86.69 268 ILE A C 1
ATOM 2192 O O . ILE A 1 268 ? -19.119 4.010 21.033 1.00 86.69 268 ILE A O 1
ATOM 2196 N N . LEU A 1 269 ? -17.940 4.342 22.916 1.00 86.44 269 LEU A N 1
ATOM 2197 C CA . LEU A 1 269 ? -19.106 4.572 23.770 1.00 86.44 269 LEU A CA 1
ATOM 2198 C C . LEU A 1 269 ? -19.945 5.751 23.275 1.00 86.44 269 LEU A C 1
ATOM 2200 O O . LEU A 1 269 ? -21.160 5.625 23.177 1.00 86.44 269 LEU A O 1
ATOM 2204 N N . ASN A 1 270 ? -19.314 6.862 22.890 1.00 87.00 270 ASN A N 1
ATOM 2205 C CA . ASN A 1 270 ? -20.032 8.007 22.332 1.00 87.00 270 ASN A CA 1
ATOM 2206 C C . ASN A 1 270 ? -20.762 7.666 21.028 1.00 87.00 270 ASN A C 1
ATOM 2208 O O . ASN A 1 270 ? -21.850 8.181 20.798 1.00 87.00 270 ASN A O 1
ATOM 2212 N N . VAL A 1 271 ? -20.197 6.817 20.168 1.00 85.38 271 VAL A N 1
ATOM 2213 C CA . VAL A 1 271 ? -20.895 6.374 18.954 1.00 85.38 271 VAL A CA 1
ATOM 2214 C C . VAL A 1 271 ? -22.063 5.460 19.309 1.00 85.38 271 VAL A C 1
ATOM 2216 O O . VAL A 1 271 ? -23.163 5.695 18.824 1.00 85.38 271 VAL A O 1
ATOM 2219 N N . LEU A 1 272 ? -21.855 4.480 20.194 1.00 81.38 272 LEU A N 1
ATOM 2220 C CA . LEU A 1 272 ? -22.899 3.545 20.624 1.00 81.38 272 LEU A CA 1
ATOM 2221 C C . LEU A 1 272 ? -24.076 4.253 21.312 1.00 81.38 272 LEU A C 1
ATOM 2223 O O . LEU A 1 272 ? -25.223 3.895 21.071 1.00 81.38 272 LEU A O 1
ATOM 2227 N N . LEU A 1 273 ? -23.803 5.278 22.124 1.00 83.38 273 LEU A N 1
ATOM 2228 C CA . LEU A 1 273 ? -24.826 6.092 22.791 1.00 83.38 273 LEU A CA 1
ATOM 2229 C C . LEU A 1 273 ? -25.624 6.976 21.822 1.00 83.38 273 LEU A C 1
ATOM 2231 O O . LEU A 1 273 ? -26.745 7.356 22.138 1.00 83.38 273 LEU A O 1
ATOM 2235 N N . ASN A 1 274 ? -25.052 7.307 20.664 1.00 80.19 274 ASN A N 1
ATOM 2236 C CA . ASN A 1 274 ? -25.693 8.122 19.631 1.00 80.19 274 ASN A CA 1
ATOM 2237 C C . ASN A 1 274 ? -26.281 7.278 18.488 1.00 80.19 274 ASN A C 1
ATOM 2239 O O . ASN A 1 274 ? -26.676 7.833 17.459 1.00 80.19 274 ASN A O 1
ATOM 2243 N N . LEU A 1 275 ? -26.330 5.947 18.631 1.00 72.31 275 LEU A N 1
ATOM 2244 C CA . LEU A 1 275 ? -27.013 5.098 17.661 1.00 72.31 275 LEU A CA 1
ATOM 2245 C C . LEU A 1 275 ? -28.518 5.403 17.696 1.00 72.31 275 LEU A C 1
ATOM 2247 O O . LEU A 1 275 ? -29.104 5.433 18.777 1.00 72.31 275 LEU A O 1
ATOM 2251 N N . PRO A 1 276 ? -29.172 5.613 16.541 1.00 64.81 276 PRO A N 1
ATOM 2252 C CA . PRO A 1 276 ? -30.617 5.779 16.510 1.00 64.81 276 PRO A CA 1
ATOM 2253 C C . PRO A 1 276 ? -31.296 4.509 17.044 1.00 64.81 276 PRO A C 1
ATOM 2255 O O . PRO A 1 276 ? -30.947 3.402 16.626 1.00 64.81 276 PRO A O 1
ATOM 2258 N N . ASP A 1 277 ? -32.315 4.675 17.897 1.00 57.22 277 ASP A N 1
ATOM 2259 C CA . ASP A 1 277 ? -33.091 3.610 18.574 1.00 57.22 277 ASP A CA 1
ATOM 2260 C C . ASP A 1 277 ? -33.695 2.536 17.636 1.00 57.22 277 ASP A C 1
ATOM 2262 O O . ASP A 1 277 ? -34.284 1.553 18.074 1.00 57.22 277 ASP A O 1
ATOM 2266 N N . GLN A 1 278 ? -33.570 2.691 16.318 1.00 48.47 278 GLN A N 1
ATOM 2267 C CA . GLN A 1 278 ? -34.090 1.754 15.324 1.00 48.47 278 GLN A CA 1
ATOM 2268 C C . GLN A 1 278 ? -33.202 0.517 15.103 1.00 48.47 278 GLN A C 1
ATOM 2270 O O . GLN A 1 278 ? -33.686 -0.463 14.539 1.00 48.47 278 GLN A O 1
ATOM 2275 N N . ILE A 1 279 ? -31.938 0.516 15.548 1.00 49.97 279 ILE A N 1
ATOM 2276 C CA . ILE A 1 279 ? -31.034 -0.647 15.404 1.00 49.97 279 ILE A CA 1
ATOM 2277 C C . ILE A 1 279 ? -31.208 -1.650 16.561 1.00 49.97 279 ILE A C 1
ATOM 2279 O O . ILE A 1 279 ? -30.960 -2.838 16.389 1.00 49.97 279 ILE A O 1
ATOM 2283 N N . THR A 1 280 ? -31.710 -1.218 17.720 1.00 41.09 280 THR A N 1
ATOM 2284 C CA . THR A 1 280 ? -31.875 -2.063 18.920 1.00 41.09 280 THR A CA 1
ATOM 2285 C C . THR A 1 280 ? -33.133 -2.945 18.909 1.00 41.09 280 THR A C 1
ATOM 2287 O O . THR A 1 280 ? -33.339 -3.708 19.849 1.00 41.09 280 THR A O 1
ATOM 2290 N N . SER A 1 281 ? -33.971 -2.873 17.863 1.00 34.56 281 SER A N 1
ATOM 2291 C CA . SER A 1 281 ? -35.276 -3.564 17.792 1.00 34.56 281 SER A CA 1
ATOM 2292 C C . SER A 1 281 ? -35.422 -4.617 16.681 1.00 34.56 281 SER A C 1
ATOM 2294 O O . SER A 1 281 ? -36.549 -5.011 16.372 1.00 34.56 281 SER A O 1
ATOM 2296 N N . LYS A 1 282 ? -34.326 -5.102 16.083 1.00 34.75 282 LYS A N 1
ATOM 2297 C CA . LYS A 1 282 ? -34.365 -6.221 15.123 1.00 34.75 282 LYS A CA 1
ATOM 2298 C C . LYS A 1 282 ? -33.571 -7.430 15.583 1.00 34.75 282 LYS A C 1
ATOM 2300 O O . LYS A 1 282 ? -32.419 -7.239 16.020 1.00 34.75 282 LYS A O 1
#